Protein AF-A0A518E0U9-F1 (afdb_monomer)

Structure (mmCIF, N/CA/C/O backbone):
data_AF-A0A518E0U9-F1
#
_entry.id   AF-A0A518E0U9-F1
#
loop_
_atom_site.group_PDB
_atom_site.id
_atom_site.type_symbol
_atom_site.label_atom_id
_atom_site.label_alt_id
_atom_site.label_comp_id
_atom_site.label_asym_id
_atom_site.label_entity_id
_atom_site.label_seq_id
_atom_site.pdbx_PDB_ins_code
_atom_site.Cartn_x
_atom_site.Cartn_y
_atom_site.Cartn_z
_atom_site.occupancy
_atom_site.B_iso_or_equiv
_atom_site.auth_seq_id
_atom_site.auth_comp_id
_atom_site.auth_asym_id
_atom_site.auth_atom_id
_atom_site.pdbx_PDB_model_num
ATOM 1 N N . MET A 1 1 ? -20.247 -9.245 -3.278 1.00 44.53 1 MET A N 1
ATOM 2 C CA . MET A 1 1 ? -19.418 -9.642 -2.112 1.00 44.53 1 MET A CA 1
ATOM 3 C C . MET A 1 1 ? -18.615 -8.470 -1.534 1.00 44.53 1 MET A C 1
ATOM 5 O O . MET A 1 1 ? -18.404 -8.460 -0.333 1.00 44.53 1 MET A O 1
ATOM 9 N N . SER A 1 2 ? -18.229 -7.461 -2.331 1.00 44.91 2 SER A N 1
ATOM 10 C CA . SER A 1 2 ? -17.587 -6.222 -1.849 1.00 44.91 2 SER A CA 1
ATOM 11 C C . SER A 1 2 ? -18.528 -5.262 -1.097 1.00 44.91 2 SER A C 1
ATOM 13 O O . SER A 1 2 ? -18.085 -4.629 -0.148 1.00 44.91 2 SER A O 1
ATOM 15 N N . GLU A 1 3 ? -19.820 -5.196 -1.448 1.00 48.06 3 GLU A N 1
ATOM 16 C CA . GLU A 1 3 ? -20.795 -4.324 -0.755 1.00 48.06 3 GLU A CA 1
ATOM 17 C C . GLU A 1 3 ? -21.021 -4.725 0.711 1.00 48.06 3 GLU A C 1
ATOM 19 O O . GLU A 1 3 ? -21.027 -3.872 1.591 1.00 48.06 3 GLU A O 1
ATOM 24 N N . ASN A 1 4 ? -21.102 -6.027 1.008 1.00 39.62 4 ASN A N 1
ATOM 25 C CA . ASN A 1 4 ? -21.305 -6.506 2.382 1.00 39.62 4 ASN A CA 1
ATOM 26 C C . ASN A 1 4 ? -20.100 -6.208 3.297 1.00 39.62 4 ASN A C 1
ATOM 28 O O . ASN A 1 4 ? -20.275 -6.014 4.496 1.00 39.62 4 ASN A O 1
ATOM 32 N N . LEU A 1 5 ? -18.886 -6.142 2.738 1.00 42.47 5 LEU A N 1
ATOM 33 C CA . LEU A 1 5 ? -17.675 -5.759 3.475 1.00 42.47 5 LEU A CA 1
ATOM 34 C C . LEU A 1 5 ? -17.611 -4.246 3.730 1.00 42.47 5 LEU A C 1
ATOM 36 O O . LEU A 1 5 ? -17.164 -3.835 4.797 1.00 42.47 5 LEU A O 1
ATOM 40 N N . GLN A 1 6 ? -18.104 -3.423 2.800 1.00 46.31 6 GLN A N 1
ATOM 41 C CA . GLN A 1 6 ? -18.213 -1.973 2.999 1.00 46.31 6 GLN A CA 1
ATOM 42 C C . GLN A 1 6 ? -19.256 -1.606 4.057 1.00 46.31 6 GLN A C 1
ATOM 44 O O . GLN A 1 6 ? -18.977 -0.759 4.899 1.00 46.31 6 GLN A O 1
ATOM 49 N N . ILE A 1 7 ? -20.405 -2.291 4.081 1.00 48.53 7 ILE A N 1
ATOM 50 C CA . ILE A 1 7 ? -21.414 -2.108 5.137 1.00 48.53 7 ILE A CA 1
ATOM 51 C C . ILE A 1 7 ? -20.829 -2.486 6.506 1.00 48.53 7 ILE A C 1
ATOM 53 O O . ILE A 1 7 ? -21.071 -1.792 7.490 1.00 48.53 7 ILE A O 1
ATOM 57 N N . ALA A 1 8 ? -20.010 -3.540 6.580 1.00 42.97 8 ALA A N 1
ATOM 58 C CA . ALA A 1 8 ? -19.351 -3.928 7.824 1.00 42.97 8 ALA A CA 1
ATOM 59 C C . ALA A 1 8 ? -18.292 -2.906 8.284 1.00 42.97 8 ALA A C 1
ATOM 61 O O . ALA A 1 8 ? -18.231 -2.601 9.471 1.00 42.97 8 ALA A O 1
ATOM 62 N N . LEU A 1 9 ? -17.491 -2.344 7.371 1.00 45.22 9 LEU A N 1
ATOM 63 C CA . LEU A 1 9 ? -16.451 -1.358 7.701 1.00 45.22 9 LEU A CA 1
ATOM 64 C C . LEU A 1 9 ? -17.033 0.003 8.110 1.00 45.22 9 LEU A C 1
ATOM 66 O O . LEU A 1 9 ? -16.640 0.530 9.150 1.00 45.22 9 LEU A O 1
ATOM 70 N N . GLU A 1 10 ? -18.026 0.523 7.379 1.00 51.50 10 GLU A N 1
ATOM 71 C CA . GLU A 1 10 ? -18.755 1.738 7.789 1.00 51.50 10 GLU A CA 1
ATOM 72 C C . GLU A 1 10 ? -19.507 1.511 9.100 1.00 51.50 10 GLU A C 1
ATOM 74 O O . GLU A 1 10 ? -19.617 2.420 9.923 1.00 51.50 10 GLU A O 1
ATOM 79 N N . SER A 1 11 ? -19.960 0.275 9.345 1.00 47.94 11 SER A N 1
ATOM 80 C CA . SER A 1 11 ? -20.583 -0.066 10.615 1.00 47.94 11 SER A CA 1
ATOM 81 C C . SER A 1 11 ? -19.595 -0.063 11.788 1.00 47.94 11 SER A C 1
ATOM 83 O O . SER A 1 11 ? -19.993 0.194 12.917 1.00 47.94 11 SER A O 1
ATOM 85 N N . VAL A 1 12 ? -18.316 -0.358 11.570 1.00 49.12 12 VAL A N 1
ATOM 86 C CA . VAL A 1 12 ? -17.326 -0.389 12.658 1.00 49.12 12 VAL A CA 1
ATOM 87 C C . VAL A 1 12 ? -16.869 1.023 13.037 1.00 49.12 12 VAL A C 1
ATOM 89 O O . VAL A 1 12 ? -16.649 1.285 14.220 1.00 49.12 12 VAL A O 1
ATOM 92 N N . GLU A 1 13 ? -16.809 1.959 12.085 1.00 54.03 13 GLU A N 1
ATOM 93 C CA . GLU A 1 13 ? -16.417 3.351 12.358 1.00 54.03 13 GLU A CA 1
ATOM 94 C C . GLU A 1 13 ? -17.383 4.090 13.293 1.00 54.03 13 GLU A C 1
ATOM 96 O O . GLU A 1 13 ? -16.914 4.860 14.128 1.00 54.03 13 GLU A O 1
ATOM 101 N N . TRP A 1 14 ? -18.702 3.847 13.231 1.00 68.62 14 TRP A N 1
ATOM 102 C CA . TRP A 1 14 ? -19.657 4.468 14.170 1.00 68.62 14 TRP A CA 1
ATOM 103 C C . TRP A 1 14 ? -19.716 3.755 15.525 1.00 68.62 14 TRP A C 1
ATOM 105 O O . TRP A 1 14 ? -20.021 4.381 16.544 1.00 68.62 14 TRP A O 1
ATOM 115 N N . ILE A 1 15 ? -19.380 2.463 15.559 1.00 66.62 15 ILE A N 1
ATOM 116 C CA . ILE A 1 15 ? -19.357 1.676 16.794 1.00 66.62 15 ILE A CA 1
ATOM 117 C C . ILE A 1 15 ? -18.281 2.200 17.747 1.00 66.62 15 ILE A C 1
ATOM 119 O O . ILE A 1 15 ? -18.517 2.212 18.947 1.00 66.62 15 ILE A O 1
ATOM 123 N N . VAL A 1 16 ? -17.136 2.685 17.258 1.00 66.25 16 VAL A N 1
ATOM 124 C CA . VAL A 1 16 ? -16.043 3.187 18.115 1.00 66.25 16 VAL A CA 1
ATOM 125 C C . VAL A 1 16 ? -16.404 4.457 18.907 1.00 66.25 16 VAL A C 1
ATOM 127 O O . VAL A 1 16 ? -16.249 4.436 20.129 1.00 66.25 16 VAL A O 1
ATOM 130 N N . PRO A 1 17 ? -16.890 5.561 18.304 1.00 75.81 17 PRO A N 1
ATOM 131 C CA . PRO A 1 17 ? -17.304 6.739 19.057 1.00 75.81 17 PRO A CA 1
ATOM 132 C C . PRO A 1 17 ? -18.531 6.448 19.920 1.00 75.81 17 PRO A C 1
ATOM 134 O O . PRO A 1 17 ? -18.604 6.957 21.034 1.00 75.81 17 PRO A O 1
ATOM 137 N N . LEU A 1 1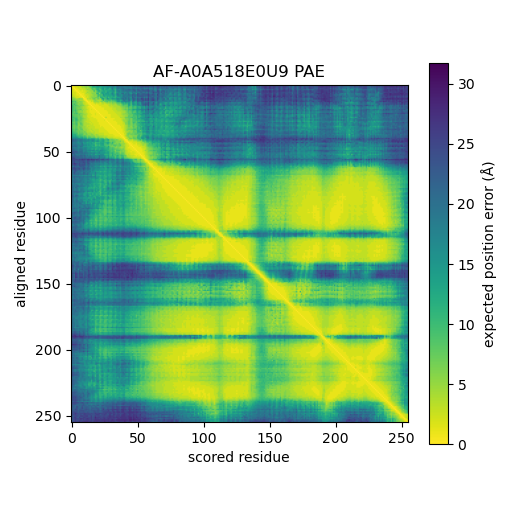8 ? -19.450 5.586 19.471 1.00 73.00 18 LEU A N 1
ATOM 138 C CA . LEU A 1 18 ? -20.560 5.119 20.301 1.00 73.00 18 LEU A CA 1
ATOM 139 C C . LEU A 1 18 ? -20.057 4.328 21.516 1.00 73.00 18 LEU A C 1
ATOM 141 O O . LEU A 1 18 ? -20.548 4.514 22.625 1.00 73.00 18 LEU A O 1
ATOM 145 N N . TRP A 1 19 ? -19.059 3.468 21.324 1.00 79.31 19 TRP A N 1
ATOM 146 C CA . TRP A 1 19 ? -18.445 2.670 22.377 1.00 79.31 19 TRP A CA 1
ATOM 147 C C . TRP A 1 19 ? -17.685 3.550 23.370 1.00 79.31 19 TRP A C 1
ATOM 149 O O . TRP A 1 19 ? -17.885 3.410 24.575 1.00 79.31 19 TRP A O 1
ATOM 159 N N . LEU A 1 20 ? -16.894 4.516 22.891 1.00 78.56 20 LEU A N 1
ATOM 160 C CA . LEU A 1 20 ? -16.227 5.506 23.740 1.00 78.56 20 LEU A CA 1
ATOM 161 C C . LEU A 1 20 ? -17.236 6.380 24.488 1.00 78.56 20 LEU A C 1
ATOM 163 O O . LEU A 1 20 ? -17.074 6.596 25.686 1.00 78.56 20 LEU A O 1
ATOM 167 N N . ALA A 1 21 ? -18.297 6.842 23.824 1.00 82.12 21 ALA A N 1
ATOM 168 C CA . ALA A 1 21 ? -19.367 7.609 24.455 1.00 82.12 21 ALA A CA 1
ATOM 169 C C . ALA A 1 21 ? -20.117 6.776 25.504 1.00 82.12 21 ALA A C 1
ATOM 171 O O . ALA A 1 21 ? -20.441 7.287 26.573 1.00 82.12 21 ALA A O 1
ATOM 172 N N . SER A 1 22 ? -20.337 5.487 25.240 1.00 69.50 22 SER A N 1
ATOM 173 C CA . SER A 1 22 ? -20.943 4.543 26.180 1.00 69.50 22 SER A CA 1
ATOM 174 C C . SER A 1 22 ? -20.039 4.289 27.390 1.00 69.50 22 SER A C 1
ATOM 176 O O . SER A 1 22 ? -20.496 4.398 28.525 1.00 69.50 22 SER A O 1
ATOM 178 N N . MET A 1 23 ? -18.741 4.051 27.180 1.00 79.00 23 MET A N 1
ATOM 179 C CA . MET A 1 23 ? -17.742 3.891 28.245 1.00 79.00 23 MET A CA 1
ATOM 180 C C . MET A 1 23 ? -17.602 5.156 29.094 1.00 79.00 23 MET A C 1
ATOM 182 O O . MET A 1 23 ? -17.607 5.080 30.322 1.00 79.00 23 MET A O 1
ATOM 186 N N . LEU A 1 24 ? -17.537 6.329 28.461 1.00 85.62 24 LEU A N 1
ATOM 187 C CA . LEU A 1 24 ? -17.502 7.617 29.153 1.00 85.62 24 LEU A CA 1
ATOM 188 C C . LEU A 1 24 ? -18.812 7.892 29.893 1.00 85.62 24 LEU A C 1
ATOM 190 O O . LEU A 1 24 ? -18.774 8.373 31.021 1.00 85.62 24 LEU A O 1
ATOM 194 N N . GLY A 1 25 ? -19.958 7.554 29.301 1.00 86.88 25 GLY A N 1
ATOM 195 C CA . GLY A 1 25 ? -21.276 7.687 29.915 1.00 86.88 25 GLY A CA 1
ATOM 196 C C . GLY A 1 25 ? -21.428 6.797 31.145 1.00 86.88 25 GLY A C 1
ATOM 197 O O . GLY A 1 25 ? -21.795 7.283 32.213 1.00 86.88 25 GLY A O 1
ATOM 198 N N . LEU A 1 26 ? -21.066 5.517 31.039 1.00 77.88 26 LEU A N 1
ATOM 199 C CA . LEU A 1 26 ? -21.051 4.568 32.154 1.00 77.88 26 LEU A CA 1
ATOM 200 C C . LEU A 1 26 ? -20.042 4.977 33.230 1.00 77.88 26 LEU A C 1
ATOM 202 O O . LEU A 1 26 ? -20.373 4.944 34.415 1.00 77.88 26 LEU A O 1
ATOM 206 N N . GLY A 1 27 ? -18.844 5.419 32.844 1.00 81.81 27 GLY A N 1
ATOM 207 C CA . GLY A 1 27 ? -17.828 5.941 33.760 1.00 81.81 27 GLY A CA 1
ATOM 208 C C . GLY A 1 27 ? -18.304 7.192 34.501 1.00 81.81 27 GLY A C 1
ATOM 209 O O . GLY A 1 27 ? -18.230 7.274 35.725 1.00 81.81 27 GLY A O 1
ATOM 210 N N . ALA A 1 28 ? -18.885 8.155 33.789 1.00 87.69 28 ALA A N 1
ATOM 211 C CA . ALA A 1 28 ? -19.433 9.367 34.385 1.00 87.69 28 ALA A CA 1
ATOM 212 C C . ALA A 1 28 ? -20.626 9.055 35.297 1.00 87.69 28 ALA A C 1
ATOM 214 O O . ALA A 1 28 ? -20.705 9.588 36.405 1.00 87.69 28 ALA A O 1
ATOM 215 N N . MET A 1 29 ? -21.526 8.167 34.872 1.00 82.12 29 MET A N 1
ATOM 216 C CA . MET A 1 29 ? -22.696 7.759 35.644 1.00 82.12 29 MET A CA 1
ATOM 217 C C . MET A 1 29 ? -22.290 7.005 36.911 1.00 82.12 29 MET A C 1
ATOM 219 O O . MET A 1 29 ? -22.801 7.319 37.986 1.00 82.12 29 MET A O 1
ATOM 223 N N . THR A 1 30 ? -21.330 6.079 36.824 1.00 77.81 30 THR A N 1
ATOM 224 C CA . THR A 1 30 ? -20.785 5.374 37.993 1.00 77.81 30 THR A CA 1
ATOM 225 C C . THR A 1 30 ? -20.097 6.343 38.947 1.00 77.81 30 THR A C 1
ATOM 227 O O . THR A 1 30 ? -20.436 6.333 40.128 1.00 77.81 30 THR A O 1
ATOM 230 N N . ILE A 1 31 ? -19.248 7.258 38.462 1.00 82.62 31 ILE A N 1
ATOM 231 C CA . ILE A 1 31 ? -18.611 8.305 39.283 1.00 82.62 31 ILE A CA 1
ATOM 232 C C . ILE A 1 31 ? -19.659 9.218 39.941 1.00 82.62 31 ILE A C 1
ATOM 234 O O . ILE A 1 31 ? -19.535 9.553 41.122 1.00 82.62 31 ILE A O 1
ATOM 238 N N . GLN A 1 32 ? -20.707 9.626 39.220 1.00 84.88 32 GLN A N 1
ATOM 239 C CA . GLN A 1 32 ? -21.767 10.482 39.761 1.00 84.88 32 GLN A CA 1
ATOM 240 C C . GLN A 1 32 ? -22.621 9.766 40.812 1.00 84.88 32 GLN A C 1
ATOM 242 O O . GLN A 1 32 ? -22.903 10.352 41.861 1.00 84.88 32 GLN A O 1
ATOM 247 N N . LEU A 1 33 ? -23.003 8.509 40.573 1.00 77.31 33 LEU A N 1
ATOM 248 C CA . LEU A 1 33 ? -23.692 7.671 41.558 1.00 77.31 33 LEU A CA 1
ATOM 249 C C . LEU A 1 33 ? -22.832 7.487 42.804 1.00 77.31 33 LEU A C 1
ATOM 251 O O . LEU A 1 33 ? -23.331 7.656 43.916 1.00 77.31 33 LEU A O 1
ATOM 255 N N . TRP A 1 34 ? -21.534 7.242 42.622 1.00 70.94 34 TRP A N 1
ATOM 256 C CA . TRP A 1 34 ? -20.583 7.113 43.720 1.00 70.94 34 TRP A CA 1
ATOM 257 C C . TRP A 1 34 ? -20.486 8.398 44.537 1.00 70.94 34 TRP A C 1
ATOM 259 O O . TRP A 1 34 ? -20.624 8.367 45.756 1.00 70.94 34 TRP A O 1
ATOM 269 N N . ARG A 1 35 ? -20.347 9.553 43.877 1.00 82.75 35 ARG A N 1
ATOM 270 C CA . ARG A 1 35 ? -20.318 10.865 44.542 1.00 82.75 35 ARG A CA 1
ATOM 271 C C . ARG A 1 35 ? -21.624 11.160 45.284 1.00 82.75 35 ARG A C 1
ATOM 273 O O . ARG A 1 35 ? -21.579 11.687 46.394 1.00 82.75 35 ARG A O 1
ATOM 280 N N . ARG A 1 36 ? -22.788 10.815 44.719 1.00 81.00 36 ARG A N 1
ATOM 281 C CA . ARG A 1 36 ? -24.098 11.008 45.374 1.00 81.00 36 ARG A CA 1
ATOM 282 C C . ARG A 1 36 ? -24.282 10.091 46.582 1.00 81.00 36 ARG A C 1
ATOM 284 O O . ARG A 1 36 ? -24.768 10.542 47.617 1.00 81.00 36 ARG A O 1
ATOM 291 N N . LEU A 1 37 ? -23.875 8.829 46.472 1.00 70.94 37 LEU A N 1
ATOM 292 C CA . LEU A 1 37 ? -23.952 7.858 47.563 1.00 70.94 37 LEU A CA 1
ATOM 293 C C . LEU A 1 37 ? -22.956 8.185 48.680 1.00 70.94 37 LEU A C 1
ATOM 295 O O . LEU A 1 37 ? -23.338 8.148 49.849 1.00 70.94 37 LEU A O 1
ATOM 299 N N . ALA A 1 38 ? -21.725 8.572 48.336 1.00 75.44 38 ALA A N 1
ATOM 300 C CA . ALA A 1 38 ? -20.694 8.955 49.300 1.00 75.44 38 ALA A CA 1
ATOM 301 C C . ALA A 1 38 ? -21.123 10.168 50.135 1.00 75.44 38 ALA A C 1
ATOM 303 O O . ALA A 1 38 ? -20.927 10.169 51.349 1.00 75.44 38 ALA A O 1
ATOM 304 N N . ARG A 1 39 ? -21.796 11.149 49.514 1.00 81.56 39 ARG A N 1
ATOM 305 C CA . ARG A 1 39 ? -22.371 12.304 50.225 1.00 81.56 39 ARG A CA 1
ATOM 306 C C . ARG A 1 39 ? -23.546 11.938 51.137 1.00 81.56 39 ARG A C 1
ATOM 308 O O . ARG A 1 39 ? -23.719 12.582 52.160 1.00 81.56 39 ARG A O 1
ATOM 315 N N . ARG A 1 40 ? -24.366 10.939 50.781 1.00 73.44 40 ARG A N 1
ATOM 316 C CA . ARG A 1 40 ? -25.598 10.601 51.528 1.00 73.44 40 ARG A CA 1
ATOM 317 C C . ARG A 1 40 ? -25.427 9.539 52.614 1.00 73.44 40 ARG A C 1
ATOM 319 O O . ARG A 1 40 ? -26.224 9.518 53.543 1.00 73.44 40 ARG A O 1
ATOM 326 N N . ARG A 1 41 ? -24.469 8.616 52.486 1.00 60.88 41 ARG A N 1
ATOM 327 C CA . ARG A 1 41 ? -24.371 7.429 53.365 1.00 60.88 41 ARG A CA 1
ATOM 328 C C . ARG A 1 41 ? -23.058 7.313 54.148 1.00 60.88 41 ARG A C 1
ATOM 330 O O . ARG A 1 41 ? -22.935 6.387 54.947 1.00 60.88 41 ARG A O 1
ATOM 337 N N . GLY A 1 42 ? -22.121 8.244 53.950 1.00 67.88 42 GLY A N 1
ATOM 338 C CA . GLY A 1 42 ? -20.770 8.187 54.509 1.00 67.88 42 GLY A CA 1
ATOM 339 C C . GLY A 1 42 ? -19.910 7.142 53.788 1.00 67.88 42 GLY A C 1
ATOM 340 O O . GLY A 1 42 ? -20.339 6.006 53.575 1.00 67.88 42 GLY A O 1
ATOM 341 N N . ALA A 1 43 ? -18.683 7.512 53.406 1.00 67.44 43 ALA A N 1
ATOM 342 C CA . ALA A 1 43 ? -17.765 6.664 52.629 1.00 67.44 43 ALA A CA 1
ATOM 343 C C . ALA A 1 43 ? -17.541 5.263 53.246 1.00 67.44 43 ALA A C 1
ATOM 345 O O . ALA A 1 43 ? -17.325 4.285 52.532 1.00 67.44 43 ALA A O 1
ATOM 346 N N . PHE A 1 44 ? -17.688 5.151 54.568 1.00 68.31 44 PHE A N 1
ATOM 347 C CA . PHE A 1 44 ? -17.472 3.924 55.329 1.00 68.31 44 PHE A CA 1
ATOM 348 C C . PHE A 1 44 ? -18.482 2.803 55.013 1.00 68.31 44 PHE A C 1
ATOM 350 O O . PHE A 1 44 ? -18.098 1.641 54.888 1.00 68.31 44 PHE A O 1
ATOM 357 N N . ARG A 1 45 ? -19.771 3.121 54.804 1.00 68.56 45 ARG A N 1
ATOM 358 C CA . ARG A 1 45 ? -20.797 2.093 54.512 1.00 68.56 45 ARG A CA 1
ATOM 359 C C . ARG A 1 45 ? -20.702 1.560 53.081 1.00 68.56 45 ARG A C 1
ATOM 361 O O . ARG A 1 45 ? -21.083 0.422 52.824 1.00 68.56 45 ARG A O 1
ATOM 368 N N . ILE A 1 46 ? -20.160 2.355 52.157 1.00 67.19 46 ILE A N 1
ATOM 369 C CA . ILE A 1 46 ? -19.934 1.944 50.762 1.00 67.19 46 ILE A CA 1
ATOM 370 C C . ILE A 1 46 ? -18.792 0.931 50.685 1.00 67.19 46 ILE A C 1
ATOM 372 O O . ILE A 1 46 ? -18.929 -0.073 49.991 1.00 67.19 46 ILE A O 1
ATOM 376 N N . ALA A 1 47 ? -17.718 1.132 51.454 1.00 75.62 47 ALA A N 1
ATOM 377 C CA . ALA A 1 47 ? -16.632 0.159 51.559 1.00 75.62 47 ALA A CA 1
ATOM 378 C C . ALA A 1 47 ? -17.127 -1.202 52.091 1.00 75.62 47 ALA A C 1
ATOM 380 O O . ALA A 1 47 ? -16.706 -2.260 51.620 1.00 75.62 47 ALA A O 1
ATOM 381 N N . GLN A 1 48 ? -18.080 -1.189 53.029 1.00 79.88 48 GLN A N 1
ATOM 382 C CA . GLN A 1 48 ? -18.683 -2.410 53.566 1.00 79.88 48 GLN A CA 1
ATOM 383 C C . GLN A 1 48 ? -19.632 -3.086 52.559 1.00 79.88 48 GLN A C 1
ATOM 385 O O . GLN A 1 48 ? -19.591 -4.306 52.399 1.00 79.88 48 GLN A O 1
ATOM 390 N N . ALA A 1 49 ? -20.421 -2.308 51.810 1.00 71.75 49 ALA A N 1
ATOM 391 C CA . ALA A 1 49 ? -21.251 -2.822 50.719 1.00 71.75 49 ALA A CA 1
ATOM 392 C C . ALA A 1 49 ? -20.406 -3.447 49.596 1.00 71.75 49 ALA A C 1
ATOM 394 O O . ALA A 1 49 ? -20.761 -4.509 49.098 1.00 71.75 49 ALA A O 1
ATOM 395 N N . TRP A 1 50 ? -19.249 -2.860 49.269 1.00 72.44 50 TRP A N 1
ATOM 396 C CA . TRP A 1 50 ? -18.279 -3.438 48.333 1.00 72.44 50 TRP A CA 1
ATOM 397 C C . TRP A 1 50 ? -17.751 -4.789 48.808 1.00 72.44 50 TRP A C 1
ATOM 399 O O . TRP A 1 50 ? -17.782 -5.748 48.047 1.00 72.44 50 TRP A O 1
ATOM 409 N N . ARG A 1 51 ? -17.372 -4.914 50.087 1.00 78.06 51 ARG A N 1
ATOM 410 C CA . ARG A 1 51 ? -16.998 -6.214 50.677 1.00 78.06 51 ARG A CA 1
ATOM 411 C C . ARG A 1 51 ? -18.108 -7.262 50.590 1.00 78.06 51 ARG A C 1
ATOM 413 O O . ARG A 1 51 ? -17.814 -8.451 50.534 1.00 78.06 51 ARG A O 1
ATOM 420 N N . THR A 1 52 ? -19.366 -6.829 50.604 1.00 77.50 52 THR A N 1
ATOM 421 C CA . THR A 1 52 ? -20.521 -7.732 50.542 1.00 77.50 52 THR A CA 1
ATOM 422 C C . THR A 1 52 ? -20.827 -8.130 49.098 1.00 77.50 52 THR A C 1
ATOM 424 O O . THR A 1 52 ? -21.047 -9.306 48.825 1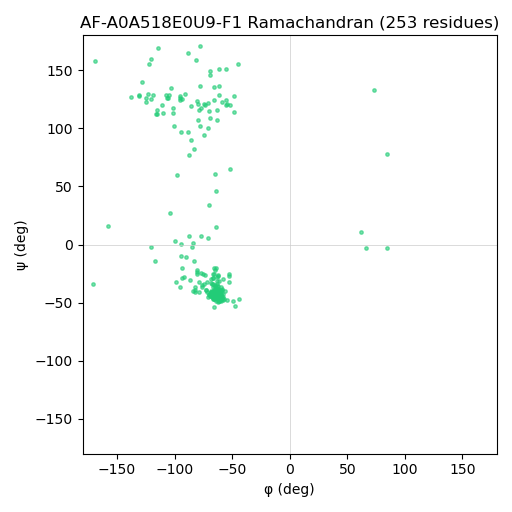.00 77.50 52 THR A O 1
ATOM 427 N N . LEU A 1 53 ? -20.747 -7.187 48.154 1.00 72.25 53 LEU A N 1
ATOM 428 C CA . LEU A 1 53 ? -20.918 -7.447 46.724 1.00 72.25 53 LEU A CA 1
ATOM 429 C C . LEU A 1 53 ? -19.832 -8.394 46.198 1.00 72.25 53 LEU A C 1
ATOM 431 O O . LEU A 1 53 ? -20.155 -9.354 45.513 1.00 72.25 53 LEU A O 1
ATOM 435 N N . HIS A 1 54 ? -18.585 -8.201 46.639 1.00 71.56 54 HIS A N 1
ATOM 436 C CA . HIS A 1 54 ? -17.453 -9.078 46.320 1.00 71.56 54 HIS A CA 1
ATOM 437 C C . HIS A 1 54 ? -17.617 -10.502 46.885 1.00 71.56 54 HIS A C 1
ATOM 439 O O . HIS A 1 54 ? -16.978 -11.438 46.415 1.00 71.56 54 HIS A O 1
ATOM 445 N N . ARG A 1 55 ? -18.475 -10.674 47.902 1.00 75.50 55 ARG A N 1
ATOM 446 C CA . ARG A 1 55 ? -18.865 -11.981 48.457 1.00 75.50 55 ARG A CA 1
ATOM 447 C C . ARG A 1 55 ? -20.097 -12.590 47.774 1.00 75.50 55 ARG A C 1
ATOM 449 O O . ARG A 1 55 ? -20.387 -13.752 48.021 1.00 75.50 55 ARG A O 1
ATOM 456 N N . SER A 1 56 ? -20.810 -11.837 46.933 1.00 65.50 56 SER A N 1
ATOM 457 C CA . SER A 1 56 ? -22.095 -12.228 46.323 1.00 65.50 56 SER A CA 1
ATOM 458 C C . SER A 1 56 ? -21.955 -12.630 44.841 1.00 65.50 56 SER A C 1
ATOM 460 O O . SER A 1 56 ? -22.882 -12.449 44.052 1.00 65.50 56 SER A O 1
ATOM 462 N N . GLU A 1 57 ? -20.786 -13.124 44.424 1.00 58.81 57 GLU A N 1
ATOM 463 C CA . GLU A 1 57 ? -20.380 -13.231 43.014 1.00 58.81 57 GLU A CA 1
ATOM 464 C C . GLU A 1 57 ? -20.594 -14.620 42.383 1.00 58.81 57 GLU A C 1
ATOM 466 O O . GLU A 1 57 ? -19.656 -15.225 41.876 1.00 58.81 57 GLU A O 1
ATOM 471 N N . SER A 1 58 ? -21.825 -15.140 42.334 1.00 62.09 58 SER A N 1
ATOM 472 C CA . SER A 1 58 ? -22.062 -16.427 41.643 1.00 62.09 58 SER A CA 1
ATOM 473 C C . SER A 1 58 ? -22.357 -16.311 40.131 1.00 62.09 58 SER A C 1
ATOM 475 O O . SER A 1 58 ? -22.678 -17.316 39.507 1.00 62.09 58 SER A O 1
ATOM 477 N N . GLY A 1 59 ? -22.241 -15.131 39.498 1.00 62.09 59 GLY A N 1
ATOM 478 C CA . GLY A 1 59 ? -22.471 -15.020 38.042 1.00 62.09 59 GLY A CA 1
ATOM 479 C C . GLY A 1 59 ? -22.107 -13.691 37.369 1.00 62.09 59 GLY A C 1
ATOM 480 O O . GLY A 1 59 ? -21.612 -13.695 36.246 1.00 62.09 59 GLY A O 1
ATOM 481 N N . ALA A 1 60 ? -22.268 -12.549 38.049 1.00 63.25 60 ALA A N 1
ATOM 482 C CA . ALA A 1 60 ? -22.006 -11.230 37.449 1.00 63.25 60 ALA A CA 1
ATOM 483 C C . ALA A 1 60 ? -20.506 -10.905 37.266 1.00 63.25 60 ALA A C 1
ATOM 485 O O . ALA A 1 60 ? -20.140 -10.141 36.368 1.00 63.25 60 ALA A O 1
ATOM 486 N N . ALA A 1 61 ? -19.634 -11.507 38.081 1.00 69.06 61 ALA A N 1
ATOM 487 C CA . ALA A 1 61 ? -18.189 -11.275 38.032 1.00 69.06 61 ALA A CA 1
ATOM 488 C C . ALA A 1 61 ? -17.551 -11.758 36.718 1.00 69.06 61 ALA A C 1
ATOM 490 O O . ALA A 1 61 ? -16.693 -11.074 36.160 1.00 69.06 61 ALA A O 1
ATOM 491 N N . TYR A 1 62 ? -18.029 -12.879 36.162 1.00 74.56 62 TYR A N 1
ATOM 492 C CA . TYR A 1 62 ? -17.505 -13.433 34.908 1.00 74.56 62 TYR A CA 1
ATOM 493 C C . TYR A 1 62 ? -17.830 -12.553 33.694 1.00 74.56 62 TYR A C 1
ATOM 495 O O . TYR A 1 62 ? -16.956 -12.291 32.867 1.00 74.56 62 TYR A O 1
ATOM 503 N N . SER A 1 63 ? -19.057 -12.031 33.603 1.00 79.38 63 SER A N 1
ATOM 504 C CA . SER A 1 63 ? -19.439 -11.138 32.502 1.00 79.38 63 SER A CA 1
ATOM 505 C C . SER A 1 63 ? -18.715 -9.792 32.556 1.00 79.38 63 SER A C 1
ATOM 507 O O . SER A 1 63 ? -18.378 -9.241 31.511 1.00 79.38 63 SER A O 1
ATOM 509 N N . LEU A 1 64 ? -18.438 -9.267 33.757 1.00 79.69 64 LEU A N 1
ATOM 510 C CA . LEU A 1 64 ? -17.782 -7.967 33.911 1.00 79.69 64 LEU A CA 1
ATOM 511 C C . LEU A 1 64 ? -16.319 -8.013 33.452 1.00 79.69 64 LEU A C 1
ATOM 513 O O . LEU A 1 64 ? -15.881 -7.129 32.716 1.00 79.69 64 LEU A O 1
ATOM 517 N N . GLY A 1 65 ? -15.585 -9.065 33.832 1.00 83.12 65 GLY A N 1
ATOM 518 C CA . GLY A 1 65 ? -14.215 -9.275 33.361 1.00 83.12 65 GLY A CA 1
ATOM 519 C C . GLY A 1 65 ? -14.144 -9.400 31.838 1.00 83.12 65 GLY A C 1
ATOM 520 O O . GLY A 1 65 ? -13.271 -8.805 31.204 1.00 83.12 65 GLY A O 1
ATOM 521 N N . TRP A 1 66 ? -15.107 -10.097 31.229 1.00 85.44 66 TRP A N 1
ATOM 522 C CA . TRP A 1 66 ? -15.170 -10.239 29.774 1.00 85.44 66 TRP A CA 1
ATOM 523 C C . TRP A 1 66 ? -15.440 -8.911 29.059 1.00 85.44 66 TRP A C 1
ATOM 525 O O . TRP A 1 66 ? -14.723 -8.550 28.129 1.00 85.44 66 TRP A O 1
ATOM 535 N N . VAL A 1 67 ? -16.419 -8.131 29.528 1.00 86.19 67 VAL A N 1
ATOM 536 C CA . VAL A 1 67 ? -16.754 -6.823 28.934 1.00 86.19 67 VAL A CA 1
ATOM 537 C C . VAL A 1 67 ? -15.585 -5.840 29.037 1.00 86.19 67 VAL A C 1
ATOM 539 O O . VAL A 1 67 ? -15.364 -5.056 28.114 1.00 86.19 67 VAL A O 1
ATOM 542 N N . LEU A 1 68 ? -14.816 -5.894 30.128 1.00 84.50 68 LEU A N 1
ATOM 543 C CA . LEU A 1 68 ? -13.646 -5.037 30.315 1.00 84.50 68 LEU A CA 1
ATOM 544 C C . LEU A 1 68 ? -12.447 -5.461 29.460 1.00 84.50 68 LEU A C 1
ATOM 546 O O . LEU A 1 68 ? -11.700 -4.595 29.018 1.00 84.50 68 LEU A O 1
ATOM 550 N N . THR A 1 69 ? -12.255 -6.758 29.210 1.00 88.06 69 THR A N 1
ATOM 551 C CA . THR A 1 69 ? -11.092 -7.277 28.461 1.00 88.06 69 THR A CA 1
ATOM 552 C C . THR A 1 69 ? -11.300 -7.299 26.947 1.00 88.06 69 THR A C 1
ATOM 554 O O . THR A 1 69 ? -10.347 -7.073 26.199 1.00 88.06 69 THR A O 1
ATOM 557 N N . LEU A 1 70 ? -12.538 -7.485 26.479 1.00 86.62 70 LEU A N 1
ATOM 558 C CA . LEU A 1 70 ? -12.902 -7.491 25.059 1.00 86.62 70 LEU A CA 1
ATOM 559 C C . LEU A 1 70 ? -12.360 -6.291 24.253 1.00 86.62 70 LEU A C 1
ATOM 561 O O . LEU A 1 70 ? -11.767 -6.527 23.201 1.00 86.62 70 LEU A O 1
ATOM 565 N N . PRO A 1 71 ? -12.490 -5.020 24.683 1.00 80.62 71 PRO A N 1
ATOM 566 C CA . PRO A 1 71 ? -11.985 -3.887 23.900 1.00 80.62 71 PRO A CA 1
ATOM 567 C C . PRO A 1 71 ? -10.460 -3.881 23.755 1.00 80.62 71 PRO A C 1
ATOM 569 O O . PRO A 1 71 ? -9.945 -3.535 22.688 1.00 80.62 71 PRO A O 1
ATOM 572 N N . PHE A 1 72 ? -9.726 -4.307 24.788 1.00 83.50 72 PHE A N 1
ATOM 573 C CA . PHE A 1 72 ? -8.273 -4.461 24.704 1.00 83.50 72 PHE A CA 1
ATOM 574 C C . PHE A 1 72 ? -7.905 -5.571 23.724 1.00 83.50 72 PHE A C 1
ATOM 576 O O . PHE A 1 72 ? -7.013 -5.384 22.898 1.00 83.50 72 PHE A O 1
ATOM 583 N N . TYR A 1 73 ? -8.636 -6.688 23.758 1.00 88.12 73 TYR A N 1
ATOM 584 C CA . TYR A 1 73 ? -8.438 -7.790 22.823 1.00 88.12 73 TYR A CA 1
ATOM 585 C C . TYR A 1 73 ? -8.700 -7.368 21.370 1.00 88.12 73 TYR A C 1
ATOM 587 O O . TYR A 1 73 ? -7.872 -7.622 20.499 1.00 88.12 73 TYR A O 1
ATOM 595 N N . VAL A 1 74 ? -9.803 -6.661 21.102 1.00 87.81 74 VAL A N 1
ATOM 596 C CA . VAL A 1 74 ? -10.130 -6.155 19.757 1.00 87.81 74 VAL A CA 1
ATOM 597 C C . VAL A 1 74 ? -9.089 -5.145 19.275 1.00 87.81 74 VAL A C 1
ATOM 599 O O . VAL A 1 74 ? -8.665 -5.212 18.124 1.00 87.81 74 VAL A O 1
ATOM 602 N N . THR A 1 75 ? -8.625 -4.247 20.148 1.00 84.31 75 THR A N 1
ATOM 603 C CA . THR A 1 75 ? -7.570 -3.278 19.806 1.00 84.31 75 THR A CA 1
ATOM 604 C C . THR A 1 75 ? -6.259 -3.986 19.468 1.00 84.31 75 THR A C 1
ATOM 606 O O . THR A 1 75 ? -5.613 -3.659 18.474 1.00 84.31 75 THR A O 1
ATOM 609 N N . PHE A 1 76 ? -5.886 -4.999 20.253 1.00 86.12 76 PHE A N 1
ATOM 610 C CA . PHE A 1 76 ? -4.701 -5.815 20.003 1.00 86.12 76 PHE A CA 1
ATOM 611 C C . PHE A 1 76 ? -4.809 -6.621 18.697 1.00 86.12 76 PHE A C 1
ATOM 613 O O . PHE A 1 76 ? -3.846 -6.713 17.931 1.00 86.12 76 PHE A O 1
ATOM 620 N N . LEU A 1 77 ? -5.990 -7.165 18.398 1.00 90.94 77 LEU A N 1
ATOM 621 C CA . LEU A 1 77 ? -6.253 -7.878 17.151 1.00 90.94 77 LEU A CA 1
ATOM 622 C C . LEU A 1 77 ? -6.185 -6.934 15.944 1.00 90.94 77 LEU A C 1
ATOM 624 O O . LEU A 1 77 ? -5.509 -7.252 14.968 1.00 90.94 77 LEU A O 1
ATOM 628 N N . ALA A 1 78 ? -6.801 -5.751 16.026 1.00 88.62 78 ALA A N 1
ATOM 629 C CA . ALA A 1 78 ? -6.694 -4.718 14.995 1.00 88.62 78 ALA A CA 1
ATOM 630 C C . ALA A 1 78 ? -5.233 -4.293 14.775 1.00 88.62 78 ALA A C 1
ATOM 632 O O . ALA A 1 78 ? -4.800 -4.137 13.636 1.00 88.62 78 ALA A O 1
ATOM 633 N N . PHE A 1 79 ? -4.449 -4.193 15.852 1.00 87.69 79 PHE A N 1
ATOM 634 C CA . PHE A 1 79 ? -3.013 -3.919 15.787 1.00 87.69 79 PHE A CA 1
ATOM 635 C C . PHE A 1 79 ? -2.232 -4.994 15.053 1.00 87.69 79 PHE A C 1
ATOM 637 O O . PHE A 1 79 ? -1.437 -4.694 14.162 1.00 87.69 79 PHE A O 1
ATOM 644 N N . THR A 1 80 ? -2.508 -6.251 15.371 1.00 90.94 80 THR A N 1
ATOM 645 C CA . THR A 1 80 ? -1.872 -7.384 14.703 1.00 90.94 80 THR A CA 1
ATOM 646 C C . THR A 1 80 ? -2.227 -7.426 13.213 1.00 90.94 80 THR A C 1
ATOM 648 O O . THR A 1 80 ? -1.342 -7.635 12.382 1.00 90.94 80 THR A O 1
ATOM 651 N N . LEU A 1 81 ? -3.493 -7.173 12.857 1.00 94.31 81 LEU A N 1
ATOM 652 C CA . LEU A 1 81 ? -3.943 -7.123 11.462 1.00 94.31 81 LEU A CA 1
ATOM 653 C C . LEU A 1 81 ? -3.296 -5.975 10.678 1.00 94.31 81 LEU A C 1
ATOM 655 O O . LEU A 1 81 ? -2.836 -6.196 9.562 1.00 94.31 81 LEU A O 1
ATOM 659 N N . GLU A 1 82 ? -3.200 -4.776 11.255 1.00 93.19 82 GLU A N 1
ATOM 660 C CA . GLU A 1 82 ? -2.526 -3.640 10.610 1.00 93.19 82 GLU A CA 1
ATOM 661 C C . GLU A 1 82 ? -1.038 -3.903 10.381 1.00 93.19 82 GLU A C 1
ATOM 663 O O . GLU A 1 82 ? -0.514 -3.623 9.305 1.00 93.19 82 GLU A O 1
ATOM 668 N N . CYS A 1 83 ? -0.350 -4.500 11.355 1.00 88.31 83 CYS A N 1
ATOM 669 C CA . CYS A 1 83 ? 1.045 -4.903 11.190 1.00 88.31 83 CYS A CA 1
ATOM 670 C C . CYS A 1 83 ? 1.210 -5.939 10.067 1.00 88.31 83 CYS A C 1
ATOM 672 O O . CYS A 1 83 ? 2.145 -5.837 9.268 1.00 88.31 83 CYS A O 1
ATOM 674 N N . ALA A 1 84 ? 0.294 -6.907 9.967 1.00 94.19 84 ALA A N 1
ATOM 675 C CA . ALA A 1 84 ? 0.304 -7.896 8.893 1.00 94.19 84 ALA A CA 1
ATOM 676 C C . ALA A 1 84 ? 0.065 -7.250 7.517 1.00 94.19 84 ALA A C 1
ATOM 678 O O . ALA A 1 84 ? 0.798 -7.536 6.570 1.00 94.19 84 ALA A O 1
ATOM 679 N N . LEU A 1 85 ? -0.903 -6.336 7.407 1.00 93.38 85 LEU A N 1
ATOM 680 C CA . LEU A 1 85 ? -1.180 -5.596 6.173 1.00 93.38 85 LEU A CA 1
ATOM 681 C C . LEU A 1 85 ? -0.003 -4.700 5.763 1.00 93.38 85 LEU A C 1
ATOM 683 O O . LEU A 1 85 ? 0.356 -4.664 4.585 1.00 93.38 85 LEU A O 1
ATOM 687 N N . LEU A 1 86 ? 0.654 -4.039 6.719 1.00 91.62 86 LEU A N 1
ATOM 688 C CA . LEU A 1 86 ? 1.862 -3.252 6.470 1.00 91.62 86 LEU A CA 1
ATOM 689 C C . LEU A 1 86 ? 3.011 -4.131 5.954 1.00 91.62 86 LEU A C 1
ATOM 691 O O . LEU A 1 86 ? 3.731 -3.732 5.036 1.00 91.62 86 LEU A O 1
ATOM 695 N N . LEU A 1 87 ? 3.173 -5.340 6.500 1.00 91.94 87 LEU A N 1
ATOM 696 C CA . LEU A 1 87 ? 4.171 -6.303 6.032 1.00 91.94 87 LEU A CA 1
ATOM 697 C C . LEU A 1 87 ? 3.862 -6.775 4.607 1.00 91.94 87 LEU A C 1
ATOM 699 O O . LEU A 1 87 ? 4.755 -6.781 3.758 1.00 91.94 87 LEU A O 1
ATOM 703 N N . VAL A 1 88 ? 2.601 -7.092 4.309 1.00 95.38 88 VAL A N 1
ATOM 704 C CA . VAL A 1 88 ? 2.157 -7.437 2.949 1.00 95.38 88 VAL A CA 1
ATOM 705 C C . VAL A 1 88 ? 2.448 -6.286 1.983 1.00 95.38 88 VAL A C 1
ATOM 707 O O . VAL A 1 88 ? 3.073 -6.505 0.944 1.00 95.38 88 VAL A O 1
ATOM 710 N N . ALA A 1 89 ? 2.118 -5.046 2.348 1.00 93.12 89 ALA A N 1
ATOM 711 C CA . ALA A 1 89 ? 2.443 -3.869 1.546 1.00 93.12 89 ALA A CA 1
ATOM 712 C C . ALA A 1 89 ? 3.958 -3.696 1.340 1.00 93.12 89 ALA A C 1
ATOM 714 O O . ALA A 1 89 ? 4.406 -3.390 0.231 1.00 93.12 89 ALA A O 1
ATOM 715 N N . LYS A 1 90 ? 4.776 -3.959 2.371 1.00 94.88 90 LYS A N 1
ATOM 716 C CA . LYS A 1 90 ? 6.239 -3.937 2.250 1.00 94.88 90 LYS A CA 1
ATOM 717 C C . LYS A 1 90 ? 6.726 -4.975 1.244 1.00 94.88 90 LYS A C 1
ATOM 719 O O . LYS A 1 90 ? 7.478 -4.603 0.343 1.00 94.88 90 LYS A O 1
ATOM 724 N N . THR A 1 91 ? 6.269 -6.223 1.331 1.00 95.69 91 THR A N 1
ATOM 725 C CA . THR A 1 91 ? 6.637 -7.264 0.353 1.00 95.69 91 THR A CA 1
ATOM 726 C C . THR A 1 91 ? 6.212 -6.888 -1.069 1.00 95.69 91 THR A C 1
ATOM 728 O O . THR A 1 91 ? 7.024 -6.970 -1.993 1.00 95.69 91 THR A O 1
ATOM 731 N N . GLY A 1 92 ? 5.000 -6.349 -1.236 1.00 95.94 92 GLY A N 1
ATOM 732 C CA . GLY A 1 92 ? 4.500 -5.859 -2.517 1.00 95.94 92 GLY A CA 1
ATOM 733 C C . GLY A 1 92 ? 5.332 -4.717 -3.096 1.00 95.94 92 GLY A C 1
ATOM 734 O O . GLY A 1 92 ? 5.639 -4.715 -4.287 1.00 95.94 92 GLY A O 1
ATOM 735 N N . SER A 1 93 ? 5.758 -3.763 -2.263 1.00 96.06 93 SER A N 1
ATOM 736 C CA . SER A 1 93 ? 6.578 -2.626 -2.703 1.00 96.06 93 SER A CA 1
ATOM 737 C C . SER A 1 93 ? 7.974 -3.056 -3.173 1.00 96.06 93 SER A C 1
ATOM 739 O O . SER A 1 93 ? 8.476 -2.520 -4.159 1.00 96.06 93 SER A O 1
ATOM 741 N N . VAL A 1 94 ? 8.581 -4.057 -2.520 1.00 96.19 94 VAL A N 1
ATOM 742 C CA . VAL A 1 94 ? 9.868 -4.643 -2.937 1.00 96.19 94 VAL A CA 1
ATOM 743 C C . VAL A 1 94 ? 9.709 -5.375 -4.266 1.00 96.19 94 VAL A C 1
ATOM 745 O O . VAL A 1 94 ? 10.488 -5.142 -5.189 1.00 96.19 94 VAL A O 1
ATOM 748 N N . TYR A 1 95 ? 8.664 -6.196 -4.399 1.00 98.00 95 TYR A N 1
ATOM 749 C CA .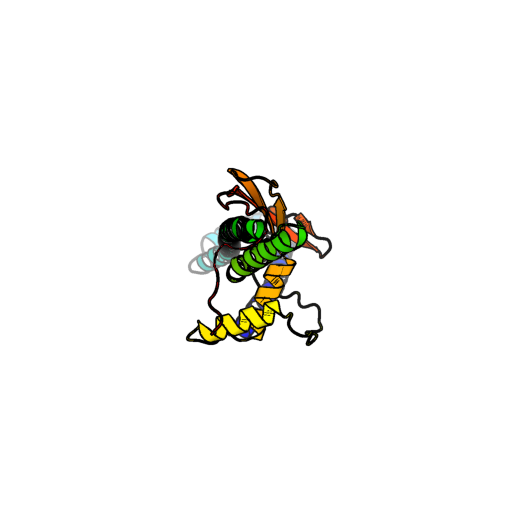 TYR A 1 95 ? 8.365 -6.891 -5.651 1.00 98.00 95 TYR A CA 1
ATOM 750 C C . TYR A 1 95 ? 8.122 -5.912 -6.808 1.00 98.00 95 TYR A C 1
ATOM 752 O O . TYR A 1 95 ? 8.612 -6.105 -7.919 1.00 98.00 95 TYR A O 1
ATOM 760 N N . SER A 1 96 ? 7.432 -4.809 -6.531 1.00 97.44 96 SER A N 1
ATOM 761 C CA . SER A 1 96 ? 7.148 -3.764 -7.517 1.00 97.44 96 SER A C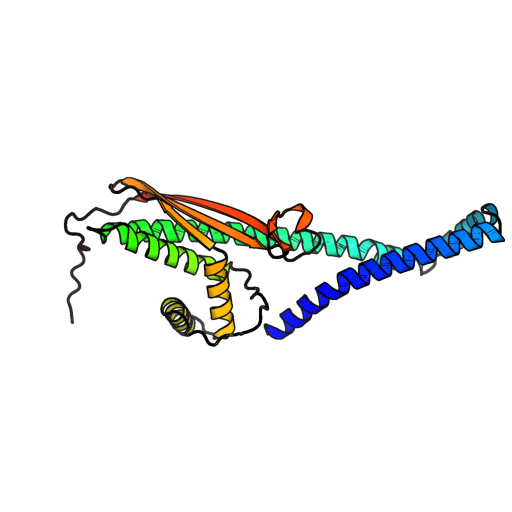A 1
ATOM 762 C C . SER A 1 96 ? 8.403 -3.007 -7.938 1.00 97.44 96 SER A C 1
ATOM 764 O O . SER A 1 96 ? 8.588 -2.748 -9.126 1.00 97.44 96 SER A O 1
ATOM 766 N N . ALA A 1 97 ? 9.300 -2.700 -6.994 1.00 97.12 97 ALA A N 1
ATOM 767 C CA . ALA A 1 97 ? 10.599 -2.105 -7.298 1.00 97.12 97 ALA A CA 1
ATOM 768 C C . ALA A 1 97 ? 11.452 -3.039 -8.168 1.00 97.12 97 ALA A C 1
ATOM 770 O O . ALA A 1 97 ? 12.036 -2.596 -9.155 1.00 97.12 97 ALA A O 1
ATOM 771 N N . PHE A 1 98 ? 11.458 -4.339 -7.865 1.00 97.69 98 PHE A N 1
ATOM 772 C CA . PHE A 1 98 ? 12.142 -5.346 -8.673 1.00 97.69 98 PHE A CA 1
ATOM 773 C C . PHE A 1 98 ? 11.563 -5.451 -10.093 1.00 97.69 98 PHE A C 1
ATOM 775 O O . PHE A 1 98 ? 12.314 -5.409 -11.069 1.00 97.69 98 PHE A O 1
ATOM 782 N N . ALA A 1 99 ? 10.235 -5.523 -10.233 1.00 97.94 99 ALA A N 1
ATOM 783 C CA . ALA A 1 99 ? 9.566 -5.558 -11.535 1.00 97.94 99 ALA A CA 1
ATOM 784 C C . ALA A 1 99 ? 9.858 -4.297 -12.368 1.00 97.94 99 ALA A C 1
ATOM 786 O O . ALA A 1 99 ? 10.120 -4.390 -13.571 1.00 97.94 99 ALA A O 1
ATOM 787 N N . GLY A 1 100 ? 9.867 -3.126 -11.723 1.00 96.69 100 GLY A N 1
ATOM 788 C CA . GLY A 1 100 ? 10.253 -1.859 -12.339 1.00 96.69 100 GLY A CA 1
ATOM 789 C C . GLY A 1 100 ? 11.704 -1.863 -12.821 1.00 96.69 100 GLY A C 1
ATOM 790 O O . GLY A 1 100 ? 11.950 -1.553 -13.985 1.00 96.69 100 GLY A O 1
ATOM 791 N N . ALA A 1 101 ? 12.648 -2.285 -11.973 1.00 95.81 101 ALA A N 1
ATOM 792 C CA . ALA A 1 101 ? 14.067 -2.377 -12.320 1.00 95.81 101 ALA A CA 1
ATOM 793 C C . ALA A 1 101 ? 14.316 -3.343 -13.492 1.00 95.81 101 ALA A C 1
ATOM 795 O O . ALA A 1 101 ? 14.958 -2.970 -14.470 1.00 95.81 101 ALA A O 1
ATOM 796 N N . ARG A 1 102 ? 13.737 -4.553 -13.463 1.00 95.62 102 ARG A N 1
ATOM 797 C CA . ARG A 1 102 ? 13.859 -5.525 -14.569 1.00 95.62 102 ARG A CA 1
ATOM 798 C C . ARG A 1 102 ? 13.286 -4.987 -15.875 1.00 95.62 102 ARG A C 1
ATOM 800 O O . ARG A 1 102 ? 13.874 -5.181 -16.934 1.00 95.62 102 ARG A O 1
ATOM 807 N N . THR A 1 103 ? 12.153 -4.294 -15.803 1.00 95.25 103 THR A N 1
ATOM 808 C CA . THR A 1 103 ? 11.547 -3.662 -16.979 1.00 95.25 103 THR A CA 1
ATOM 809 C C . THR A 1 103 ? 12.450 -2.555 -17.518 1.00 95.25 103 THR A C 1
ATOM 811 O O . THR A 1 103 ? 12.654 -2.477 -18.725 1.00 95.25 103 THR A O 1
ATOM 814 N N . ALA A 1 104 ? 13.042 -1.740 -16.645 1.00 93.69 104 ALA A N 1
ATOM 815 C CA . ALA A 1 104 ? 13.977 -0.700 -17.053 1.00 93.69 104 ALA A CA 1
ATOM 816 C C . ALA A 1 104 ? 15.187 -1.272 -17.811 1.00 93.69 104 ALA A C 1
ATOM 818 O O . ALA A 1 104 ? 15.481 -0.775 -18.892 1.00 93.69 104 ALA A O 1
ATOM 819 N N . ILE A 1 105 ? 15.801 -2.360 -17.321 1.00 92.12 105 ILE A N 1
ATOM 820 C CA . ILE A 1 105 ? 16.928 -3.039 -17.997 1.00 92.12 105 ILE A CA 1
ATOM 821 C C . ILE A 1 105 ? 16.556 -3.429 -19.435 1.00 92.12 105 ILE A C 1
ATOM 823 O O . ILE A 1 105 ? 17.296 -3.157 -20.378 1.00 92.12 105 ILE A O 1
ATOM 827 N N . VAL A 1 106 ? 15.384 -4.043 -19.624 1.00 91.38 106 VAL A N 1
ATOM 828 C CA . VAL A 1 106 ? 14.943 -4.497 -20.952 1.00 91.38 106 VAL A CA 1
ATOM 829 C C . VAL A 1 106 ? 14.697 -3.312 -21.888 1.00 91.38 106 VAL A C 1
ATOM 831 O O . VAL A 1 106 ? 15.162 -3.318 -23.028 1.00 91.38 106 VAL A O 1
ATOM 834 N N . TRP A 1 107 ? 13.978 -2.288 -21.420 1.00 90.00 107 TRP A N 1
ATOM 835 C CA . TRP A 1 107 ? 13.577 -1.160 -22.266 1.00 90.00 107 TRP A CA 1
ATOM 836 C C . TRP A 1 107 ? 14.704 -0.165 -22.541 1.00 90.00 107 TRP A C 1
ATOM 838 O O . TRP A 1 107 ? 14.699 0.457 -23.603 1.00 90.00 107 TRP A O 1
ATOM 848 N N . GLN A 1 108 ? 15.711 -0.088 -21.672 1.00 87.62 108 GLN A N 1
ATOM 849 C CA . GLN A 1 108 ? 16.877 0.760 -21.893 1.00 87.62 108 GLN A CA 1
ATOM 850 C C . GLN A 1 108 ? 17.651 0.368 -23.162 1.00 87.62 108 GLN A C 1
ATOM 852 O O . GLN A 1 108 ? 18.190 1.235 -23.842 1.00 87.62 108 GLN A O 1
ATOM 857 N N . SER A 1 109 ? 17.662 -0.918 -23.531 1.00 82.50 109 SER A N 1
ATOM 858 C CA . SER A 1 109 ? 18.317 -1.389 -24.764 1.00 82.50 109 SER A CA 1
ATOM 859 C C . SER A 1 109 ? 17.658 -0.879 -26.058 1.00 82.50 109 SER A C 1
ATOM 861 O O . SER A 1 109 ? 18.284 -0.876 -27.119 1.00 82.50 109 SER A O 1
ATOM 863 N N . ILE A 1 110 ? 16.395 -0.451 -25.975 1.00 79.56 110 ILE A N 1
ATOM 864 C CA . ILE A 1 110 ? 15.572 -0.017 -27.111 1.00 79.56 110 ILE A CA 1
ATOM 865 C C . ILE A 1 110 ? 15.666 1.503 -27.293 1.00 79.56 110 ILE A C 1
ATOM 867 O O . ILE A 1 110 ? 15.535 2.020 -28.403 1.00 79.56 110 ILE A O 1
ATOM 871 N N . GLU A 1 111 ? 15.894 2.244 -26.210 1.00 75.06 111 GLU A N 1
ATOM 872 C CA . GLU A 1 111 ? 15.826 3.701 -26.209 1.00 75.06 111 GLU A CA 1
ATOM 873 C C . GLU A 1 111 ? 17.174 4.325 -26.612 1.00 75.06 111 GLU A C 1
ATOM 875 O O . GLU A 1 111 ? 17.917 4.850 -25.793 1.00 75.06 111 GLU A O 1
ATOM 880 N N . ALA A 1 112 ? 17.494 4.311 -27.910 1.00 61.22 112 ALA A N 1
ATOM 881 C CA . ALA A 1 112 ? 18.695 4.975 -28.439 1.00 61.22 112 ALA A CA 1
ATOM 882 C C . ALA A 1 112 ? 18.631 6.524 -28.434 1.00 61.22 112 ALA A C 1
ATOM 884 O O . ALA A 1 112 ? 19.535 7.166 -28.963 1.00 61.22 112 ALA A O 1
ATOM 885 N N . GLY A 1 113 ? 17.584 7.152 -27.876 1.00 58.69 113 GLY A N 1
ATOM 886 C CA . GLY A 1 113 ? 17.352 8.595 -28.055 1.00 58.69 113 GLY A CA 1
ATOM 887 C C . GLY A 1 113 ? 16.482 9.320 -27.021 1.00 58.69 113 GLY A C 1
ATOM 888 O O . GLY A 1 113 ? 16.041 10.432 -27.293 1.00 58.69 113 GLY A O 1
ATOM 889 N N . GLY A 1 114 ? 16.216 8.744 -25.847 1.00 64.25 114 GLY A N 1
ATOM 890 C CA . GLY A 1 114 ? 15.478 9.428 -24.779 1.00 64.25 114 GLY A CA 1
ATOM 891 C C . GLY A 1 114 ? 15.541 8.653 -23.468 1.00 64.25 114 GLY A C 1
ATOM 892 O O . GLY A 1 114 ? 15.814 7.467 -23.481 1.00 64.25 114 GLY A O 1
ATOM 893 N N . ALA A 1 115 ? 15.329 9.304 -22.326 1.00 68.62 115 ALA A N 1
ATOM 894 C CA . ALA A 1 115 ? 15.182 8.627 -21.026 1.00 68.62 115 ALA A CA 1
ATOM 895 C C . ALA A 1 115 ? 13.700 8.483 -20.614 1.00 68.62 115 ALA A C 1
ATOM 897 O O . ALA A 1 115 ? 13.372 8.056 -19.505 1.00 68.62 115 ALA A O 1
ATOM 898 N N . GLY A 1 116 ? 12.783 8.919 -21.483 1.00 81.19 116 GLY A N 1
ATOM 899 C CA . GLY A 1 116 ? 11.387 9.159 -21.134 1.00 81.19 116 GLY A CA 1
ATOM 900 C C . GLY A 1 116 ? 10.523 7.904 -21.183 1.00 81.19 116 GLY A C 1
ATOM 901 O O . GLY A 1 116 ? 9.664 7.716 -20.319 1.00 81.19 116 GLY A O 1
ATOM 902 N N . GLN A 1 117 ? 10.725 7.030 -22.171 1.00 87.75 117 GLN A N 1
ATOM 903 C CA . GLN A 1 117 ? 9.875 5.857 -22.372 1.00 87.75 117 GLN A CA 1
ATOM 904 C C . GLN A 1 117 ? 10.230 4.731 -21.404 1.00 87.75 117 GLN A C 1
ATOM 906 O O . GLN A 1 117 ? 9.323 4.123 -20.832 1.00 87.75 117 GLN A O 1
ATOM 911 N N . THR A 1 118 ? 11.518 4.494 -21.151 1.00 89.88 118 THR A N 1
ATOM 912 C CA . THR A 1 118 ? 11.999 3.476 -20.207 1.00 89.88 118 THR A CA 1
ATOM 913 C C . THR A 1 118 ? 11.443 3.732 -18.811 1.00 89.88 118 THR A C 1
ATOM 915 O O . THR A 1 118 ? 10.839 2.837 -18.218 1.00 89.88 118 THR A O 1
ATOM 918 N N . GLY A 1 119 ? 11.527 4.974 -18.320 1.00 91.56 119 GLY A N 1
ATOM 919 C CA . GLY A 1 119 ? 10.962 5.351 -17.022 1.00 91.56 119 GLY A CA 1
ATOM 920 C C . GLY A 1 119 ? 9.443 5.151 -16.952 1.00 91.56 119 GLY A C 1
ATOM 921 O O . GLY A 1 119 ? 8.923 4.632 -15.963 1.00 91.56 119 GLY A O 1
ATOM 922 N N . GLN A 1 120 ? 8.711 5.484 -18.022 1.00 92.50 120 GLN A N 1
ATOM 923 C CA . GLN A 1 120 ? 7.262 5.262 -18.080 1.00 92.50 120 GLN A CA 1
ATOM 924 C C . GLN A 1 120 ? 6.889 3.773 -18.086 1.00 92.50 120 GLN A C 1
ATOM 926 O O . GLN A 1 120 ? 5.926 3.386 -17.418 1.00 92.50 120 GLN A O 1
ATOM 931 N N . ARG A 1 121 ? 7.636 2.932 -18.814 1.00 92.75 121 ARG A N 1
ATOM 932 C CA . ARG A 1 121 ? 7.425 1.475 -18.860 1.00 92.75 121 ARG A CA 1
ATOM 933 C C . ARG A 1 121 ? 7.772 0.819 -17.528 1.00 92.75 121 ARG A C 1
ATOM 935 O O . ARG A 1 121 ? 6.976 0.025 -17.033 1.00 92.75 121 ARG A O 1
ATOM 942 N N . ALA A 1 122 ? 8.891 1.204 -16.920 1.00 94.75 122 ALA A N 1
ATOM 943 C CA . ALA A 1 122 ? 9.298 0.745 -15.595 1.00 94.75 122 ALA A CA 1
ATOM 944 C C . ALA A 1 122 ? 8.251 1.104 -14.533 1.00 94.75 122 ALA A C 1
ATOM 946 O O . ALA A 1 122 ? 7.811 0.238 -13.776 1.00 94.75 122 ALA A O 1
ATOM 947 N N . ARG A 1 123 ? 7.763 2.353 -14.541 1.00 95.06 123 ARG A N 1
ATOM 948 C CA . ARG A 1 123 ? 6.671 2.792 -13.663 1.00 95.06 123 ARG A CA 1
ATOM 949 C C . ARG A 1 123 ? 5.398 1.981 -13.882 1.00 95.06 123 ARG A C 1
ATOM 951 O O . ARG A 1 123 ? 4.776 1.570 -12.908 1.00 95.06 123 ARG A O 1
ATOM 958 N N . GLN A 1 124 ? 5.014 1.731 -15.133 1.00 93.81 124 GLN A N 1
ATOM 959 C CA . GLN A 1 124 ? 3.821 0.944 -15.440 1.00 93.81 124 GLN A CA 1
ATOM 960 C C . GLN A 1 124 ? 3.944 -0.502 -14.936 1.00 93.81 124 GLN A C 1
ATOM 962 O O . GLN A 1 124 ? 2.996 -1.014 -14.344 1.00 93.81 124 GLN A O 1
ATOM 967 N N . ALA A 1 125 ? 5.093 -1.147 -15.145 1.00 96.06 125 ALA A N 1
ATOM 968 C CA . ALA A 1 125 ? 5.334 -2.506 -14.671 1.00 96.06 125 ALA A CA 1
ATOM 969 C C . ALA A 1 125 ? 5.323 -2.586 -13.140 1.00 96.06 125 ALA A C 1
ATOM 971 O O . ALA A 1 125 ? 4.671 -3.465 -12.580 1.00 96.06 125 ALA A O 1
ATOM 972 N N . ALA A 1 126 ? 5.966 -1.631 -12.462 1.00 96.88 126 ALA A N 1
ATOM 973 C CA . ALA A 1 126 ? 5.936 -1.534 -11.006 1.00 96.88 126 ALA A CA 1
ATOM 974 C C . ALA A 1 126 ? 4.503 -1.349 -10.476 1.00 96.88 126 ALA A C 1
ATOM 976 O O . ALA A 1 126 ? 4.086 -2.063 -9.570 1.00 96.88 126 ALA A O 1
ATOM 977 N N . GLN A 1 127 ? 3.717 -0.452 -11.078 1.00 95.06 127 GLN A N 1
ATOM 978 C CA . GLN A 1 127 ? 2.317 -0.240 -10.695 1.00 95.06 127 GLN A CA 1
ATOM 979 C C . GLN A 1 127 ? 1.471 -1.502 -10.899 1.00 95.06 127 GLN A C 1
ATOM 981 O O . GLN A 1 127 ? 0.722 -1.875 -10.003 1.00 95.06 127 GLN A O 1
ATOM 986 N N . GLN A 1 128 ? 1.621 -2.190 -12.037 1.00 94.25 128 GLN A N 1
ATOM 987 C CA . GLN A 1 128 ? 0.915 -3.443 -12.331 1.00 94.25 128 GLN A CA 1
ATOM 988 C C . GLN A 1 128 ? 1.280 -4.568 -11.354 1.00 94.25 128 GLN A C 1
ATOM 990 O O . GLN A 1 128 ? 0.395 -5.299 -10.909 1.00 94.25 128 GLN A O 1
ATOM 995 N N . ALA A 1 129 ? 2.559 -4.677 -10.991 1.00 96.38 129 ALA A N 1
ATOM 996 C CA . ALA A 1 129 ? 3.046 -5.630 -9.999 1.00 96.38 129 ALA A CA 1
ATOM 997 C C . ALA A 1 129 ? 2.524 -5.327 -8.583 1.00 96.38 129 ALA A C 1
ATOM 999 O O . ALA A 1 129 ? 2.333 -6.254 -7.794 1.00 96.38 129 ALA A O 1
ATOM 1000 N N . PHE A 1 130 ? 2.246 -4.055 -8.273 1.00 96.19 130 PHE A N 1
ATOM 1001 C CA . PHE A 1 130 ? 1.724 -3.642 -6.971 1.00 96.19 130 PHE A CA 1
ATOM 1002 C C . PHE A 1 130 ? 0.211 -3.846 -6.816 1.00 96.19 130 PHE A C 1
ATOM 1004 O O . PHE A 1 130 ? -0.263 -4.008 -5.695 1.00 96.19 130 PHE A O 1
ATOM 1011 N N . VAL A 1 131 ? -0.560 -3.888 -7.912 1.00 93.94 131 VAL A N 1
ATOM 1012 C CA . VAL A 1 131 ? -2.034 -4.024 -7.889 1.00 93.94 131 VAL A CA 1
ATOM 1013 C C . VAL A 1 131 ? -2.556 -5.073 -6.900 1.00 93.94 131 VAL A C 1
ATOM 1015 O O . VAL A 1 131 ? -3.495 -4.754 -6.177 1.00 93.94 131 VAL A O 1
ATOM 1018 N N . PRO A 1 132 ? -2.028 -6.311 -6.804 1.00 92.75 132 PRO A N 1
ATOM 1019 C CA . PRO A 1 132 ? -2.541 -7.277 -5.834 1.00 92.75 132 PRO A CA 1
ATOM 1020 C C . PRO A 1 132 ? -2.378 -6.840 -4.368 1.00 92.75 132 PRO A C 1
ATOM 1022 O O . PRO A 1 132 ? -3.203 -7.246 -3.549 1.00 92.75 132 PRO A O 1
ATOM 1025 N N . PHE A 1 133 ? -1.393 -5.994 -4.067 1.00 93.44 133 PHE A N 1
ATOM 1026 C CA . PHE A 1 133 ? -1.046 -5.498 -2.731 1.00 93.44 133 PHE A CA 1
ATOM 1027 C C . PHE A 1 133 ? -1.688 -4.148 -2.385 1.00 93.44 133 PHE A C 1
ATOM 1029 O O . PHE A 1 133 ? -1.631 -3.729 -1.231 1.00 93.44 133 PHE A O 1
ATOM 1036 N N . ALA A 1 134 ? -2.304 -3.477 -3.361 1.00 89.00 134 ALA A N 1
ATOM 1037 C CA . ALA A 1 134 ? -3.031 -2.236 -3.136 1.00 89.00 134 ALA A CA 1
ATOM 1038 C C . ALA A 1 134 ? -4.270 -2.489 -2.258 1.00 89.00 134 ALA A C 1
ATOM 1040 O O . ALA A 1 134 ? -5.107 -3.355 -2.563 1.00 89.00 134 ALA A O 1
ATOM 1041 N N . ASN A 1 135 ? -4.359 -1.753 -1.150 1.00 80.00 135 ASN A N 1
ATOM 1042 C CA . ASN A 1 135 ? -5.457 -1.824 -0.190 1.00 80.00 135 ASN A CA 1
ATOM 1043 C C . ASN A 1 135 ? -6.594 -0.941 -0.721 1.00 80.00 135 ASN A C 1
ATOM 1045 O O . ASN A 1 135 ? -6.711 0.221 -0.358 1.00 80.00 135 ASN A O 1
ATOM 1049 N N . GLY A 1 136 ? -7.390 -1.506 -1.637 1.00 65.38 136 GLY A N 1
ATOM 1050 C CA . GLY A 1 136 ? -8.326 -0.800 -2.521 1.00 65.38 136 GLY A CA 1
ATOM 1051 C C . GLY A 1 136 ? -9.507 -0.077 -1.863 1.00 65.38 136 GLY A C 1
ATOM 1052 O O . GLY A 1 136 ? -10.659 -0.365 -2.193 1.00 65.38 136 GLY A O 1
ATOM 1053 N N . MET A 1 137 ? -9.253 0.895 -0.993 1.00 59.19 137 MET A N 1
ATOM 1054 C CA . MET A 1 137 ? -10.272 1.810 -0.497 1.00 59.19 137 MET A CA 1
ATOM 1055 C C . MET A 1 137 ? -10.372 3.011 -1.431 1.00 59.19 137 MET A C 1
ATOM 1057 O O . MET A 1 137 ? -9.631 3.984 -1.330 1.00 59.19 137 MET A O 1
ATOM 1061 N N . GLN A 1 138 ? -11.339 2.955 -2.345 1.00 58.72 138 GLN A N 1
ATOM 1062 C CA . GLN A 1 138 ? -11.782 4.153 -3.049 1.00 58.72 138 GLN A CA 1
ATOM 1063 C C . GLN A 1 138 ? -12.196 5.204 -2.015 1.00 58.72 138 GLN A C 1
ATOM 1065 O O . GLN A 1 138 ? -13.142 4.982 -1.257 1.00 58.72 138 GLN A O 1
ATOM 1070 N N . LYS A 1 139 ? -11.536 6.371 -2.017 1.00 57.34 139 LYS A N 1
ATOM 1071 C CA . LYS A 1 139 ? -12.085 7.556 -1.351 1.00 57.34 139 LYS A CA 1
ATOM 1072 C C . LYS A 1 139 ? -13.507 7.752 -1.867 1.00 57.34 139 LYS A C 1
ATOM 1074 O O . LYS A 1 139 ? -13.709 7.942 -3.066 1.00 57.34 139 LYS A O 1
ATOM 1079 N N . LYS A 1 140 ? -14.481 7.719 -0.955 1.00 52.59 140 LYS A N 1
ATOM 1080 C CA . LYS A 1 140 ? -15.915 7.950 -1.197 1.00 52.59 140 LYS A CA 1
ATOM 1081 C C . LYS A 1 140 ? -16.199 9.425 -1.536 1.00 52.59 140 LYS A C 1
ATOM 1083 O O . LYS A 1 140 ? -17.234 9.966 -1.168 1.00 52.59 140 LYS A O 1
ATOM 1088 N N . ASN A 1 141 ? -15.277 10.096 -2.226 1.00 48.84 141 ASN A N 1
ATOM 1089 C CA . ASN A 1 141 ? -15.508 11.420 -2.773 1.00 48.84 141 ASN A CA 1
ATOM 1090 C C . ASN A 1 141 ? -16.339 11.211 -4.035 1.00 48.84 141 ASN A C 1
ATOM 1092 O O . ASN A 1 141 ? -15.847 10.710 -5.046 1.00 48.84 141 ASN A O 1
ATOM 1096 N N . GLY A 1 142 ? -17.636 11.482 -3.876 1.00 46.53 142 GLY A N 1
ATOM 1097 C CA . GLY A 1 142 ? -18.696 11.256 -4.844 1.00 46.53 142 GLY A CA 1
ATOM 1098 C C . GLY A 1 142 ? -18.345 11.703 -6.257 1.00 46.53 142 GLY A C 1
ATOM 1099 O O . GLY A 1 142 ? -17.531 12.595 -6.469 1.00 46.53 142 GLY A O 1
ATOM 1100 N N . SER A 1 143 ? -19.020 11.068 -7.212 1.00 43.78 143 SER A N 1
ATOM 1101 C CA . SER A 1 143 ? -18.657 10.961 -8.623 1.00 43.78 143 SER A CA 1
ATOM 1102 C C . SER A 1 143 ? -17.685 9.810 -8.880 1.00 43.78 143 SER A C 1
ATOM 1104 O O . SER A 1 143 ? -16.509 9.993 -9.197 1.00 43.78 143 SER A O 1
ATOM 1106 N N . SER A 1 144 ? -18.254 8.602 -8.904 1.00 48.59 144 SER A N 1
ATOM 1107 C CA . SER A 1 144 ? -17.972 7.603 -9.939 1.00 4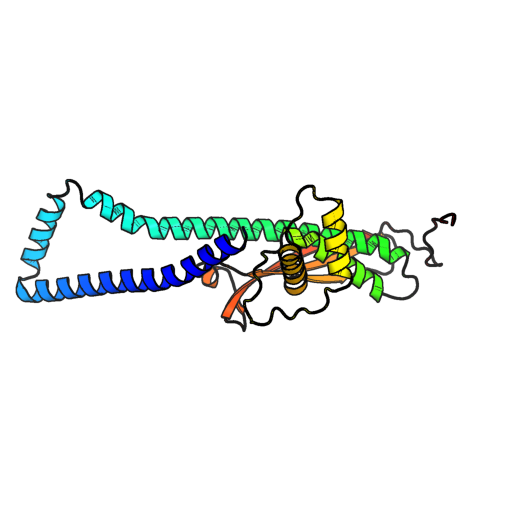8.59 144 SER A CA 1
ATOM 1108 C C . SER A 1 144 ? -18.154 8.255 -11.316 1.00 48.59 144 SER A C 1
ATOM 1110 O O . SER A 1 144 ? -19.085 7.930 -12.050 1.00 48.59 144 SER A O 1
ATOM 1112 N N . SER A 1 145 ? -17.318 9.235 -11.664 1.00 46.72 145 SER A N 1
ATOM 1113 C CA . SER A 1 145 ? -17.260 9.707 -13.028 1.00 46.72 145 SER A CA 1
ATOM 1114 C C . SER A 1 145 ? -16.894 8.464 -13.813 1.00 46.72 145 SER A C 1
ATOM 1116 O O . SER A 1 145 ? -15.908 7.779 -13.523 1.00 46.72 145 SER A O 1
ATOM 1118 N N . SER A 1 146 ? -17.740 8.128 -14.773 1.00 50.47 146 SER A N 1
ATOM 1119 C CA . SER A 1 146 ? -17.480 7.162 -15.828 1.00 50.47 146 SER A CA 1
ATOM 1120 C C . SER A 1 146 ? -16.339 7.662 -16.724 1.00 50.47 146 SER A C 1
ATOM 1122 O O . SER A 1 146 ? -16.436 7.644 -17.947 1.00 50.47 146 SER A O 1
ATOM 1124 N N . GLY A 1 147 ? -15.250 8.144 -16.117 1.00 53.03 147 GLY A N 1
ATOM 1125 C CA . GLY A 1 147 ? -14.030 8.514 -16.788 1.00 53.03 147 GLY A CA 1
ATOM 1126 C C . GLY A 1 147 ? -13.575 7.309 -17.584 1.00 53.03 147 GLY A C 1
ATOM 1127 O O . GLY A 1 147 ? -13.470 6.196 -17.061 1.00 53.03 147 GLY A O 1
ATOM 1128 N N . THR A 1 148 ? -13.395 7.530 -18.879 1.00 59.22 148 THR A N 1
ATOM 1129 C CA . THR A 1 148 ? -12.969 6.522 -19.836 1.00 59.22 148 THR A CA 1
ATOM 1130 C C . THR A 1 148 ? -11.755 5.800 -19.269 1.00 59.22 148 THR A C 1
ATOM 1132 O O . THR A 1 148 ? -10.707 6.419 -19.081 1.00 59.22 148 THR A O 1
ATOM 1135 N N . ALA A 1 149 ? -11.911 4.506 -18.971 1.00 62.28 149 ALA A N 1
ATOM 1136 C CA . ALA A 1 149 ? -10.836 3.688 -18.425 1.00 62.28 149 ALA A CA 1
ATOM 1137 C C . ALA A 1 149 ? -9.571 3.902 -19.261 1.00 62.28 149 ALA A C 1
ATOM 1139 O O . ALA A 1 149 ? -9.604 3.793 -20.500 1.00 62.28 149 ALA A O 1
ATOM 1140 N N . SER A 1 150 ? -8.468 4.230 -18.588 1.00 75.94 150 SER A N 1
ATOM 1141 C CA . SER A 1 150 ? -7.214 4.518 -19.283 1.00 75.94 150 SER A CA 1
ATOM 1142 C C . SER A 1 150 ? -6.843 3.325 -20.176 1.00 75.94 150 SER A C 1
ATOM 1144 O O . SER A 1 150 ? -7.197 2.179 -19.888 1.00 75.94 150 SER A O 1
ATOM 1146 N N . ALA A 1 151 ? -6.139 3.551 -21.291 1.00 78.69 151 ALA A N 1
ATOM 1147 C CA . ALA A 1 151 ? -5.756 2.451 -22.190 1.00 78.69 151 ALA A CA 1
ATOM 1148 C C . ALA A 1 151 ? -5.024 1.311 -21.442 1.00 78.69 151 ALA A C 1
ATOM 1150 O O . ALA A 1 151 ? -5.209 0.136 -21.753 1.00 78.69 151 ALA A O 1
ATOM 1151 N N . ARG A 1 152 ? -4.262 1.661 -20.397 1.00 74.38 152 ARG A N 1
ATOM 1152 C CA . ARG A 1 152 ? -3.527 0.729 -19.527 1.00 74.38 152 ARG A CA 1
ATOM 1153 C C . ARG A 1 152 ? -4.447 -0.097 -18.628 1.00 74.38 152 ARG A C 1
ATOM 1155 O O . ARG A 1 152 ? -4.271 -1.304 -18.512 1.00 74.38 152 ARG A O 1
ATOM 1162 N N . GLU A 1 153 ? -5.448 0.542 -18.037 1.00 77.12 153 GLU A N 1
ATOM 1163 C CA . GLU A 1 153 ? -6.476 -0.115 -17.228 1.00 77.12 153 GLU A CA 1
ATOM 1164 C C . GLU A 1 153 ? -7.297 -1.097 -18.072 1.00 77.12 153 GLU A C 1
ATOM 1166 O O . GLU A 1 153 ? -7.513 -2.235 -17.663 1.00 77.12 153 GLU A O 1
ATOM 1171 N N . ARG A 1 154 ? -7.675 -0.713 -19.301 1.00 81.38 154 ARG A N 1
ATOM 1172 C CA . ARG A 1 154 ? -8.350 -1.619 -20.245 1.00 81.38 154 ARG A CA 1
ATOM 1173 C C . ARG A 1 154 ? -7.496 -2.838 -20.595 1.00 81.38 154 ARG A C 1
ATOM 1175 O O . ARG A 1 154 ? -8.027 -3.94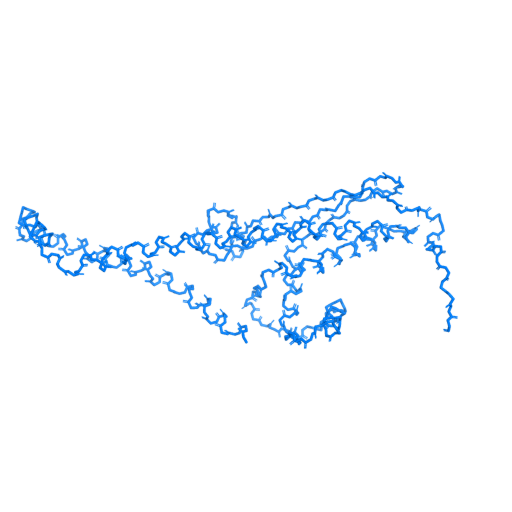5 -20.609 1.00 81.38 154 ARG A O 1
ATOM 1182 N N . ALA A 1 155 ? -6.194 -2.654 -20.823 1.00 79.88 155 ALA A N 1
ATOM 1183 C CA . ALA A 1 155 ? -5.273 -3.759 -21.089 1.00 79.88 155 ALA A CA 1
ATOM 1184 C C . ALA A 1 155 ? -5.165 -4.726 -19.896 1.00 79.88 155 ALA A C 1
ATOM 1186 O O . ALA A 1 155 ? -5.215 -5.939 -20.087 1.00 79.88 155 ALA A O 1
ATOM 1187 N N . TYR A 1 156 ? -5.094 -4.205 -18.665 1.00 77.50 156 TYR A N 1
ATOM 1188 C CA . TYR A 1 156 ? -5.084 -5.032 -17.454 1.00 77.50 156 TYR A CA 1
ATOM 1189 C C . TYR A 1 156 ? -6.385 -5.830 -17.288 1.00 77.50 156 TYR A C 1
ATOM 1191 O O . TYR A 1 156 ? -6.352 -7.032 -17.030 1.00 77.50 156 TYR A O 1
ATOM 1199 N N . LEU A 1 157 ? -7.540 -5.187 -17.492 1.00 80.81 157 LEU A N 1
ATOM 1200 C CA . LEU A 1 157 ? -8.842 -5.856 -17.435 1.00 80.81 157 LEU A CA 1
ATOM 1201 C C . LEU A 1 157 ? -8.971 -6.958 -18.491 1.00 80.81 157 LEU A C 1
ATOM 1203 O O . LEU A 1 157 ? -9.476 -8.036 -18.181 1.00 80.81 157 LEU A O 1
ATOM 1207 N N . ALA A 1 158 ? -8.511 -6.695 -19.717 1.00 84.12 158 ALA A N 1
ATOM 1208 C CA . ALA A 1 158 ? -8.521 -7.669 -20.803 1.00 84.12 158 ALA A CA 1
ATOM 1209 C C . ALA A 1 158 ? -7.629 -8.876 -20.481 1.00 84.12 158 ALA A C 1
ATOM 1211 O O . ALA A 1 158 ? -8.083 -10.010 -20.608 1.00 84.12 158 ALA A O 1
ATOM 1212 N N . ALA A 1 159 ? -6.410 -8.641 -19.982 1.00 78.75 159 ALA A N 1
ATOM 1213 C CA . ALA A 1 159 ? -5.514 -9.710 -19.546 1.00 78.75 159 ALA A CA 1
ATOM 1214 C C . ALA A 1 159 ? -6.144 -10.535 -18.413 1.00 78.75 159 ALA A C 1
ATOM 1216 O O . ALA A 1 159 ? -6.215 -11.759 -18.491 1.00 78.75 159 ALA A O 1
ATOM 1217 N N . ASN A 1 160 ? -6.700 -9.888 -17.386 1.00 82.38 160 ASN A N 1
ATOM 1218 C CA . ASN A 1 160 ? -7.331 -10.609 -16.282 1.00 82.38 160 ASN A CA 1
ATOM 1219 C C . ASN A 1 160 ? -8.551 -11.438 -16.730 1.00 82.38 160 ASN A C 1
ATOM 1221 O O . ASN A 1 160 ? -8.790 -12.525 -16.206 1.00 82.38 160 ASN A O 1
ATOM 1225 N N . ALA A 1 161 ? -9.308 -10.953 -17.718 1.00 83.69 161 ALA A N 1
ATOM 1226 C CA . ALA A 1 161 ? -10.422 -11.696 -18.300 1.00 83.69 161 ALA A CA 1
ATOM 1227 C C . ALA A 1 161 ? -9.978 -12.955 -19.066 1.00 83.69 161 ALA A C 1
ATOM 1229 O O . ALA A 1 161 ? -10.779 -13.881 -19.182 1.00 83.69 161 ALA A O 1
ATOM 1230 N N . GLN A 1 162 ? -8.741 -12.988 -19.574 1.00 83.75 162 GLN A N 1
ATOM 1231 C CA . GLN A 1 162 ? -8.159 -14.153 -20.248 1.00 83.75 162 GLN A CA 1
ATOM 1232 C C . GLN A 1 162 ? -7.604 -15.184 -19.258 1.00 83.75 162 GLN A C 1
ATOM 1234 O O . GLN A 1 162 ? -7.764 -16.380 -19.480 1.00 83.75 162 GLN A O 1
ATOM 1239 N N . PHE A 1 163 ? -6.970 -14.739 -18.169 1.00 81.88 163 PHE A N 1
ATOM 1240 C CA . PHE A 1 163 ? -6.249 -15.634 -17.254 1.00 81.88 163 PHE A CA 1
ATOM 1241 C C . PHE A 1 163 ? -7.067 -16.127 -16.052 1.00 81.88 163 PHE A C 1
ATOM 1243 O O . PHE A 1 163 ? -6.708 -17.139 -15.453 1.00 81.88 163 PHE A O 1
ATOM 1250 N N . SER A 1 164 ? -8.162 -15.455 -15.679 1.00 81.31 164 SER A N 1
ATOM 1251 C CA . SER A 1 164 ? -8.961 -15.861 -14.517 1.00 81.31 164 SER A CA 1
ATOM 1252 C C . SER A 1 164 ? -10.157 -16.737 -14.896 1.00 81.31 164 SER A C 1
ATOM 1254 O O . SER A 1 164 ? -11.047 -16.308 -15.630 1.00 81.31 164 SER A O 1
ATOM 1256 N N . GLN A 1 165 ? -10.249 -17.928 -14.294 1.00 83.31 165 GLN A N 1
ATOM 1257 C CA . GLN A 1 165 ? -11.424 -18.807 -14.404 1.00 83.31 165 GLN A CA 1
ATOM 1258 C C . GLN A 1 165 ? -12.692 -18.178 -13.798 1.00 83.31 165 GLN A C 1
ATOM 1260 O O . GLN A 1 165 ? -13.805 -18.465 -14.234 1.00 83.31 165 GLN A O 1
ATOM 1265 N N . LYS A 1 166 ? -12.537 -17.297 -12.798 1.00 81.00 166 LYS A N 1
ATOM 1266 C CA . LYS A 1 166 ? -13.635 -16.539 -12.183 1.00 81.00 166 LYS A CA 1
ATOM 1267 C C . LYS A 1 166 ? -13.423 -15.052 -12.432 1.00 81.00 166 LYS A C 1
ATOM 1269 O O . LYS A 1 166 ? -12.489 -14.444 -11.908 1.00 81.00 166 LYS A O 1
ATOM 1274 N N . LYS A 1 167 ? -14.293 -14.447 -13.239 1.00 79.31 167 LYS A N 1
ATOM 1275 C CA . LYS A 1 167 ? -14.194 -13.024 -13.576 1.00 79.31 167 LYS A CA 1
ATOM 1276 C C . LYS A 1 167 ? -14.516 -12.182 -12.340 1.00 79.31 167 LYS A C 1
ATOM 1278 O O . LYS A 1 167 ? -15.663 -12.124 -11.905 1.00 79.31 167 LYS A O 1
ATOM 1283 N N . ALA A 1 168 ? -13.500 -11.534 -11.771 1.00 80.62 168 ALA A N 1
ATOM 1284 C CA . ALA A 1 168 ? -13.713 -10.464 -10.802 1.00 80.62 168 ALA A CA 1
ATOM 1285 C C . ALA A 1 168 ? -14.493 -9.321 -11.472 1.00 80.62 168 ALA A C 1
ATOM 1287 O O . ALA A 1 168 ? -14.388 -9.127 -12.688 1.00 80.62 168 ALA A O 1
ATOM 1288 N N . SER A 1 169 ? -15.278 -8.566 -10.697 1.00 84.19 169 SER A N 1
ATOM 1289 C CA . SER A 1 169 ? -16.048 -7.468 -11.284 1.00 84.19 169 SER A CA 1
ATOM 1290 C C . SER A 1 169 ? -15.086 -6.444 -11.912 1.00 84.19 169 SER A C 1
ATOM 1292 O O . SER A 1 169 ? -14.068 -6.101 -11.299 1.00 84.19 169 SER A O 1
ATOM 1294 N N . PRO A 1 170 ? -15.371 -5.934 -13.124 1.00 81.44 170 PRO A N 1
ATOM 1295 C CA . PRO A 1 170 ? -14.520 -4.927 -13.746 1.00 81.44 170 PRO A CA 1
ATOM 1296 C C . PRO A 1 170 ? -14.347 -3.701 -12.848 1.00 81.44 170 PRO A C 1
ATOM 1298 O O . PRO A 1 170 ? -13.237 -3.206 -12.714 1.00 81.44 170 PRO A O 1
ATOM 1301 N N . GLY A 1 171 ? -15.411 -3.263 -12.164 1.00 81.62 171 GLY A N 1
ATOM 1302 C CA . GLY A 1 171 ? -15.354 -2.141 -11.223 1.00 81.62 171 GLY A CA 1
ATOM 1303 C C . GLY A 1 171 ? -14.346 -2.351 -10.090 1.00 81.62 171 GLY A C 1
ATOM 1304 O O . GLY A 1 171 ? -13.570 -1.446 -9.799 1.00 81.62 171 GLY A O 1
ATOM 1305 N N . PHE A 1 172 ? -14.287 -3.558 -9.517 1.00 83.50 172 PHE A N 1
ATOM 1306 C CA . PHE A 1 172 ? -13.327 -3.889 -8.462 1.00 83.50 172 PHE A CA 1
ATOM 1307 C C . PHE A 1 172 ? -11.877 -3.804 -8.954 1.00 83.50 172 PHE A C 1
ATOM 1309 O O . PHE A 1 172 ? -11.032 -3.190 -8.309 1.00 83.50 172 PHE A O 1
ATOM 1316 N N . LEU A 1 173 ? -11.589 -4.376 -10.125 1.00 85.38 173 LEU A N 1
ATOM 1317 C CA . LEU A 1 173 ? -10.243 -4.351 -10.704 1.00 85.38 173 LEU A CA 1
ATOM 1318 C C . LEU A 1 173 ? -9.802 -2.929 -11.067 1.00 85.38 173 LEU A C 1
ATOM 1320 O O . LEU A 1 173 ? -8.651 -2.568 -10.836 1.00 85.38 173 LEU A O 1
ATOM 1324 N N . ARG A 1 174 ? -10.723 -2.119 -11.603 1.00 84.38 174 ARG A N 1
ATOM 1325 C CA . ARG A 1 174 ? -10.486 -0.702 -11.905 1.00 84.38 174 ARG A CA 1
ATOM 1326 C C . ARG A 1 174 ? -10.158 0.093 -10.650 1.00 84.38 174 ARG A C 1
ATOM 1328 O O . ARG A 1 174 ? -9.156 0.798 -10.627 1.00 84.38 174 ARG A O 1
ATOM 1335 N N . ALA A 1 175 ? -10.964 -0.070 -9.600 1.00 83.25 175 ALA A N 1
ATOM 1336 C CA . ALA A 1 175 ? -10.731 0.571 -8.311 1.00 83.25 175 ALA A CA 1
ATOM 1337 C C . ALA A 1 175 ? -9.360 0.189 -7.737 1.00 83.25 175 ALA A C 1
ATOM 1339 O O . ALA A 1 175 ? -8.601 1.068 -7.341 1.00 83.25 175 ALA A O 1
ATOM 1340 N N . LYS A 1 176 ? -9.002 -1.101 -7.780 1.00 87.06 176 LYS A N 1
ATOM 1341 C CA . LYS A 1 176 ? -7.716 -1.595 -7.273 1.00 87.06 176 LYS A CA 1
ATOM 1342 C C . LYS A 1 176 ? -6.521 -1.078 -8.075 1.00 87.06 176 LYS A C 1
ATOM 1344 O O . LYS A 1 176 ? -5.502 -0.704 -7.505 1.00 87.06 176 LYS A O 1
ATOM 1349 N N . TYR A 1 177 ? -6.647 -1.033 -9.400 1.00 89.19 177 TYR A N 1
ATOM 1350 C CA . TYR A 1 177 ? -5.611 -0.476 -10.267 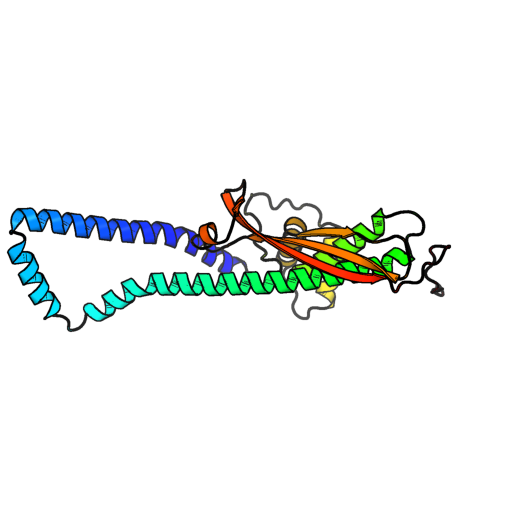1.00 89.19 177 TYR A CA 1
ATOM 1351 C C . TYR A 1 177 ? -5.433 1.028 -10.032 1.00 89.19 177 TYR A C 1
ATOM 1353 O O . TYR A 1 177 ? -4.306 1.505 -9.932 1.00 89.19 177 TYR A O 1
ATOM 1361 N N . LYS A 1 178 ? -6.539 1.771 -9.924 1.00 87.94 178 LYS A N 1
ATOM 1362 C CA . LYS A 1 178 ? -6.524 3.208 -9.637 1.00 87.94 178 LYS A CA 1
ATOM 1363 C C . LYS A 1 178 ? -5.834 3.495 -8.303 1.00 87.94 178 LYS A C 1
ATOM 1365 O O . LYS A 1 178 ? -4.920 4.310 -8.275 1.00 87.94 178 LYS A O 1
ATOM 1370 N N . ASP A 1 179 ? -6.211 2.767 -7.255 1.00 88.62 179 ASP A N 1
ATOM 1371 C CA . ASP A 1 179 ? -5.594 2.869 -5.932 1.00 88.62 179 ASP A CA 1
ATOM 1372 C C . ASP A 1 179 ? -4.083 2.601 -5.991 1.00 88.62 179 ASP A C 1
ATOM 1374 O O . ASP A 1 179 ? -3.293 3.414 -5.522 1.00 88.62 179 ASP A O 1
ATOM 1378 N N . ALA A 1 180 ? -3.650 1.536 -6.677 1.00 91.69 180 ALA A N 1
ATOM 1379 C CA . ALA A 1 180 ? -2.228 1.245 -6.879 1.00 91.69 180 ALA A CA 1
ATOM 1380 C C . ALA A 1 180 ? -1.478 2.379 -7.601 1.00 91.69 180 ALA A C 1
ATOM 1382 O O . ALA A 1 180 ? -0.330 2.666 -7.286 1.00 91.69 180 ALA A O 1
ATOM 1383 N N . VAL A 1 181 ? -2.099 3.025 -8.591 1.00 91.50 181 VAL A N 1
ATOM 1384 C CA . VAL A 1 181 ? -1.475 4.126 -9.342 1.00 91.50 181 VAL A CA 1
ATOM 1385 C C . VAL A 1 181 ? -1.370 5.408 -8.513 1.00 91.50 181 VAL A C 1
ATOM 1387 O O . VAL A 1 181 ? -0.362 6.105 -8.632 1.00 91.50 181 VAL A O 1
ATOM 1390 N N . GLU A 1 182 ? -2.389 5.723 -7.713 1.00 90.69 182 GLU A N 1
ATOM 1391 C CA . GLU A 1 182 ? -2.455 6.939 -6.889 1.00 90.69 182 GLU A CA 1
ATOM 1392 C C . GLU A 1 182 ? -1.562 6.840 -5.645 1.00 90.69 182 GLU A C 1
ATOM 1394 O O . GLU A 1 182 ? -0.924 7.817 -5.261 1.00 90.69 182 GLU A O 1
ATOM 1399 N N . SER A 1 183 ? -1.478 5.652 -5.050 1.00 91.88 183 SER A N 1
ATOM 1400 C CA . SER A 1 183 ? -0.723 5.388 -3.817 1.00 91.88 183 SER A CA 1
ATOM 1401 C C . SER A 1 183 ? 0.777 5.143 -4.027 1.00 91.88 183 SER A C 1
ATOM 1403 O O . SER A 1 183 ? 1.541 5.159 -3.058 1.00 91.88 183 SER A O 1
ATOM 1405 N N . LEU A 1 184 ? 1.209 4.903 -5.272 1.00 94.81 184 LEU A N 1
ATOM 1406 C CA . LEU A 1 184 ? 2.566 4.466 -5.601 1.00 94.81 184 LEU A CA 1
ATOM 1407 C C . LEU A 1 184 ? 3.333 5.509 -6.426 1.00 94.81 184 LEU A C 1
ATOM 1409 O O . LEU A 1 184 ? 3.074 5.722 -7.619 1.00 94.81 184 LEU A O 1
ATOM 1413 N N . ALA A 1 185 ? 4.367 6.089 -5.821 1.00 96.56 185 ALA A N 1
ATOM 1414 C CA . ALA A 1 185 ? 5.369 6.877 -6.522 1.00 96.56 185 ALA A CA 1
ATOM 1415 C C . ALA A 1 185 ? 6.555 5.984 -6.912 1.00 96.56 185 ALA A C 1
ATOM 1417 O O . ALA A 1 185 ? 7.161 5.318 -6.075 1.00 96.56 185 ALA A O 1
ATOM 1418 N N . VAL A 1 186 ? 6.893 5.967 -8.202 1.00 96.50 186 VAL A N 1
ATOM 1419 C CA . VAL A 1 186 ? 8.000 5.167 -8.743 1.00 96.50 186 VAL A CA 1
ATOM 1420 C C . VAL A 1 186 ? 8.993 6.102 -9.405 1.00 96.50 186 VAL A C 1
ATOM 1422 O O . VAL A 1 186 ? 8.627 6.878 -10.289 1.00 96.50 186 VAL A O 1
ATOM 1425 N N . THR A 1 187 ? 10.245 6.004 -8.985 1.00 96.44 187 THR A N 1
ATOM 1426 C CA . THR A 1 187 ? 11.377 6.727 -9.556 1.00 96.44 187 THR A CA 1
ATOM 1427 C C . THR A 1 187 ? 12.434 5.714 -9.952 1.00 96.44 187 THR A C 1
ATOM 1429 O O . THR A 1 187 ? 12.896 4.941 -9.112 1.00 96.44 187 THR A O 1
ATOM 1432 N N . THR A 1 188 ? 12.815 5.715 -11.221 1.00 94.38 188 THR A N 1
ATOM 1433 C CA . THR A 1 188 ? 13.892 4.869 -11.727 1.00 94.38 188 THR A CA 1
ATOM 1434 C C . THR A 1 188 ? 15.059 5.770 -12.084 1.00 94.38 188 THR A C 1
ATOM 1436 O O . THR A 1 188 ? 14.918 6.658 -12.921 1.00 94.38 188 THR A O 1
ATOM 1439 N N . THR A 1 189 ? 16.191 5.541 -11.433 1.00 91.31 189 THR A N 1
ATOM 1440 C CA . THR A 1 189 ? 17.456 6.206 -11.720 1.00 91.31 189 THR A CA 1
ATOM 1441 C C . THR A 1 189 ? 18.358 5.157 -12.341 1.00 91.31 189 THR A C 1
ATOM 1443 O O . THR A 1 189 ? 18.688 4.165 -11.698 1.00 91.31 189 THR A O 1
ATOM 1446 N N . GLY A 1 190 ? 18.683 5.334 -13.615 1.00 75.94 190 GLY A N 1
ATOM 1447 C CA . GLY A 1 190 ? 19.431 4.358 -14.392 1.00 75.94 190 GLY A CA 1
ATOM 1448 C C . GLY A 1 190 ? 20.589 5.034 -15.126 1.00 75.94 190 GLY A C 1
ATOM 1449 O O . GLY A 1 190 ? 20.353 6.038 -15.799 1.00 75.94 190 GLY A O 1
ATOM 1450 N N . PRO A 1 191 ? 21.818 4.529 -14.995 1.00 66.25 191 PRO A N 1
ATOM 1451 C CA . PRO A 1 191 ? 22.986 4.996 -15.728 1.00 66.25 191 PRO A CA 1
ATOM 1452 C C . PRO A 1 191 ? 22.873 4.642 -17.206 1.00 66.25 191 PRO A C 1
ATOM 1454 O O . PRO A 1 191 ? 22.294 3.626 -17.576 1.00 66.25 191 PRO A O 1
ATOM 1457 N N . ALA A 1 192 ? 23.451 5.476 -18.067 1.00 64.56 192 ALA A N 1
ATOM 1458 C CA . ALA A 1 192 ? 23.392 5.306 -19.513 1.00 64.56 192 ALA A CA 1
ATOM 1459 C C . ALA A 1 192 ? 24.341 4.222 -20.047 1.00 64.56 192 ALA A C 1
ATOM 1461 O O . ALA A 1 192 ? 24.476 4.142 -21.260 1.00 64.56 192 ALA A O 1
ATOM 1462 N N . GLN A 1 193 ? 25.013 3.424 -19.208 1.00 82.06 193 GLN A N 1
ATOM 1463 C CA . GLN A 1 193 ? 26.060 2.487 -19.635 1.00 82.06 193 GLN A CA 1
ATOM 1464 C C . GLN A 1 193 ? 25.735 1.029 -19.271 1.00 82.06 193 GLN A C 1
ATOM 1466 O O . GLN A 1 193 ? 24.871 0.731 -18.443 1.00 82.06 193 GLN A O 1
ATOM 1471 N N . PHE A 1 194 ? 26.400 0.112 -19.972 1.00 83.94 194 PHE A N 1
ATOM 1472 C CA . PHE A 1 194 ? 26.360 -1.328 -19.718 1.00 83.94 194 PHE A CA 1
ATOM 1473 C C . PHE A 1 194 ? 27.071 -1.656 -18.396 1.00 83.94 194 PHE A C 1
ATOM 1475 O O . PHE A 1 194 ? 28.065 -1.012 -18.082 1.00 83.94 194 PHE A O 1
ATOM 1482 N N . ASN A 1 195 ? 26.598 -2.667 -17.661 1.00 88.19 195 ASN A N 1
ATOM 1483 C CA . ASN A 1 195 ? 27.107 -3.110 -16.352 1.00 88.19 195 ASN A CA 1
ATOM 1484 C C . ASN A 1 195 ? 26.947 -2.154 -15.164 1.00 88.19 195 ASN A C 1
ATOM 1486 O O . ASN A 1 195 ? 27.278 -2.564 -14.052 1.00 88.19 195 ASN A O 1
ATOM 1490 N N . ASP A 1 196 ? 26.418 -0.950 -15.354 1.00 90.94 196 ASP A N 1
ATOM 1491 C CA . ASP A 1 196 ? 26.108 -0.069 -14.232 1.00 90.94 196 ASP A CA 1
ATOM 1492 C C . ASP A 1 196 ? 24.754 -0.431 -13.578 1.00 90.94 196 ASP A C 1
ATOM 1494 O O . ASP A 1 196 ? 23.883 -1.054 -14.195 1.00 90.94 196 ASP A O 1
ATOM 1498 N N . ASP A 1 197 ? 24.547 -0.017 -12.326 1.00 93.31 197 ASP A N 1
ATOM 1499 C CA . ASP A 1 197 ? 23.345 -0.354 -11.554 1.00 93.31 197 ASP A CA 1
ATOM 1500 C C . ASP A 1 197 ? 22.140 0.528 -11.901 1.00 93.31 197 ASP A C 1
ATOM 1502 O O . ASP A 1 197 ? 22.152 1.745 -11.709 1.00 93.31 197 ASP A O 1
ATOM 1506 N N . ILE A 1 198 ? 21.032 -0.095 -12.307 1.00 92.81 198 ILE A N 1
ATOM 1507 C CA . ILE A 1 198 ? 19.726 0.558 -12.390 1.00 92.81 198 ILE A CA 1
ATOM 1508 C C . ILE A 1 198 ? 19.043 0.477 -11.031 1.00 92.81 198 ILE A C 1
ATOM 1510 O O . ILE A 1 198 ? 18.714 -0.602 -10.534 1.00 92.81 198 ILE A O 1
ATOM 1514 N N . VAL A 1 199 ? 18.753 1.642 -10.458 1.00 94.88 199 VAL A N 1
ATOM 1515 C CA . VAL A 1 199 ? 18.087 1.778 -9.167 1.00 94.88 199 VAL A CA 1
ATOM 1516 C C . VAL A 1 199 ? 16.619 2.124 -9.385 1.00 94.88 199 VAL A C 1
ATOM 1518 O O . VAL A 1 199 ? 16.269 3.212 -9.839 1.00 94.88 199 VAL A O 1
ATOM 1521 N N . CYS A 1 200 ? 15.725 1.211 -9.018 1.00 95.94 200 CYS A N 1
ATOM 1522 C CA . CYS A 1 200 ? 14.297 1.483 -8.953 1.00 95.94 200 CYS A CA 1
ATOM 1523 C C . CYS A 1 200 ? 13.887 1.714 -7.500 1.00 95.94 200 CYS A C 1
ATOM 1525 O O . CYS A 1 200 ? 13.972 0.817 -6.658 1.00 95.94 200 CYS A O 1
ATOM 1527 N N . ARG A 1 201 ? 13.405 2.922 -7.214 1.00 97.44 201 ARG A N 1
ATOM 1528 C CA . ARG A 1 201 ? 12.849 3.306 -5.920 1.00 97.44 201 ARG A CA 1
ATOM 1529 C C . ARG A 1 201 ? 11.338 3.441 -6.031 1.00 97.44 201 ARG A C 1
ATOM 1531 O O . ARG A 1 201 ? 10.815 4.138 -6.897 1.00 97.44 201 ARG A O 1
ATOM 1538 N N . VAL A 1 202 ? 10.652 2.770 -5.123 1.00 97.00 202 VAL A N 1
ATOM 1539 C CA . VAL A 1 202 ? 9.202 2.775 -4.981 1.00 97.00 202 VAL A CA 1
ATOM 1540 C C . VAL A 1 202 ? 8.870 3.335 -3.607 1.00 97.00 202 VAL A C 1
ATOM 1542 O O . VAL A 1 202 ? 9.409 2.880 -2.598 1.00 97.00 202 VAL A O 1
ATOM 1545 N N . VAL A 1 203 ? 7.991 4.329 -3.575 1.00 96.75 203 VAL A N 1
ATOM 1546 C CA . VAL A 1 203 ? 7.416 4.894 -2.357 1.00 96.75 203 VAL A CA 1
ATOM 1547 C C . VAL A 1 203 ? 5.926 4.599 -2.392 1.00 96.75 203 VAL A C 1
ATOM 1549 O O . VAL A 1 203 ? 5.223 5.042 -3.298 1.00 96.75 203 VAL A O 1
ATOM 1552 N N . PHE A 1 204 ? 5.467 3.803 -1.434 1.00 95.25 204 PHE A N 1
ATOM 1553 C CA . PHE A 1 204 ? 4.057 3.498 -1.249 1.00 95.25 204 PHE A CA 1
ATOM 1554 C C . PHE A 1 204 ? 3.529 4.229 -0.018 1.00 95.25 204 PHE A C 1
ATOM 1556 O O . PHE A 1 204 ? 4.077 4.071 1.073 1.00 95.25 204 PHE A O 1
ATOM 1563 N N . HIS A 1 205 ? 2.460 4.997 -0.180 1.00 94.62 205 HIS A N 1
ATOM 1564 C CA . HIS A 1 205 ? 1.811 5.700 0.922 1.00 94.62 205 HIS A CA 1
ATOM 1565 C C . HIS A 1 205 ? 0.801 4.766 1.610 1.00 94.62 205 HIS A C 1
ATOM 1567 O O . HIS A 1 205 ? -0.362 4.696 1.217 1.00 94.62 205 HIS A O 1
ATOM 1573 N N . TYR A 1 206 ? 1.244 4.016 2.628 1.00 93.62 206 TYR A N 1
ATOM 1574 C CA . TYR A 1 206 ? 0.375 3.099 3.375 1.00 93.62 206 TYR A CA 1
ATOM 1575 C C . TYR A 1 206 ? -0.596 3.892 4.247 1.00 93.62 206 TYR A C 1
ATOM 1577 O O . TYR A 1 206 ? -0.167 4.637 5.126 1.00 93.62 206 TYR A O 1
ATOM 1585 N N . ARG A 1 207 ? -1.899 3.701 4.046 1.00 93.56 207 ARG A N 1
ATOM 1586 C CA . ARG A 1 207 ? -2.957 4.271 4.885 1.00 93.56 207 ARG A CA 1
ATOM 1587 C C . ARG A 1 207 ? -3.313 3.307 6.017 1.00 93.56 207 ARG A C 1
ATOM 1589 O O . ARG A 1 207 ? -3.6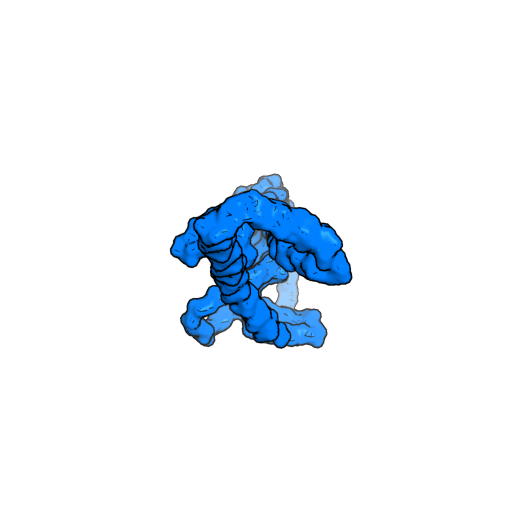05 2.142 5.756 1.00 93.56 207 ARG A O 1
ATOM 1596 N N . PHE A 1 208 ? -3.339 3.794 7.257 1.00 91.62 208 PHE A N 1
ATOM 1597 C CA . PHE A 1 208 ? -3.875 3.025 8.384 1.00 91.62 208 PHE A CA 1
ATOM 1598 C C . PHE A 1 208 ? -5.406 3.051 8.371 1.00 91.62 208 PHE A C 1
ATOM 1600 O O . PHE A 1 208 ? -6.013 4.102 8.160 1.00 91.62 208 PHE A O 1
ATOM 1607 N N . HIS A 1 209 ? -6.026 1.900 8.615 1.00 89.38 209 HIS A N 1
ATOM 1608 C CA . HIS A 1 209 ? -7.481 1.723 8.628 1.00 89.38 209 HIS A CA 1
ATOM 1609 C C . HIS A 1 209 ? -8.018 1.752 10.060 1.00 89.38 209 HIS A C 1
ATOM 1611 O O . HIS A 1 209 ? -9.120 2.228 10.312 1.00 89.38 209 HIS A O 1
ATOM 1617 N N . ALA A 1 210 ? -7.229 1.277 11.020 1.00 87.75 210 ALA A N 1
ATOM 1618 C CA . ALA A 1 210 ? -7.598 1.298 12.422 1.00 87.75 210 ALA A CA 1
ATOM 1619 C C . ALA A 1 210 ? -7.364 2.692 13.049 1.00 87.75 210 ALA A C 1
ATOM 1621 O O . ALA A 1 210 ? -6.216 3.155 13.130 1.00 87.75 210 ALA A O 1
ATOM 1622 N N . PRO A 1 211 ? -8.414 3.344 13.586 1.00 82.50 211 PRO A N 1
ATOM 1623 C CA . PRO A 1 211 ? -8.353 4.735 14.044 1.00 82.50 211 PRO A CA 1
ATOM 1624 C C . PRO A 1 211 ? -7.421 4.948 15.242 1.00 82.50 211 PRO A C 1
ATOM 1626 O O . PRO A 1 211 ? -6.885 6.036 15.419 1.00 82.50 211 PRO A O 1
ATOM 1629 N N . LEU A 1 212 ? -7.192 3.913 16.056 1.00 82.81 212 LEU A N 1
ATOM 1630 C CA . LEU A 1 212 ? -6.279 3.978 17.202 1.00 82.81 212 LEU A CA 1
ATOM 1631 C C . LEU A 1 212 ? -4.806 3.818 16.807 1.00 82.81 212 LEU A C 1
ATOM 1633 O O . LEU A 1 212 ? -3.923 4.230 17.550 1.00 82.81 212 LEU A O 1
ATOM 1637 N N . ILE A 1 213 ? -4.534 3.220 15.648 1.00 87.88 213 ILE A N 1
ATOM 1638 C CA . ILE A 1 213 ? -3.179 2.830 15.236 1.00 87.88 213 ILE A CA 1
ATOM 1639 C C . ILE A 1 213 ? -2.555 3.904 14.358 1.00 87.88 213 ILE A C 1
ATOM 1641 O O . ILE A 1 213 ? -1.368 4.194 14.498 1.00 87.88 213 ILE A O 1
ATOM 1645 N N . GLY A 1 214 ? -3.366 4.537 13.506 1.00 89.81 214 GLY A N 1
ATOM 1646 C CA . GLY A 1 214 ? -2.944 5.658 12.671 1.00 89.81 214 GLY A CA 1
ATOM 1647 C C . GLY A 1 214 ? -2.168 6.735 13.441 1.00 89.81 214 GLY A C 1
ATOM 1648 O O . GLY A 1 214 ? -1.034 7.019 13.062 1.00 89.81 214 GLY A O 1
ATOM 1649 N N . PRO A 1 215 ? -2.700 7.274 14.555 1.00 90.75 215 PRO A N 1
ATOM 1650 C CA . PRO A 1 215 ? -1.997 8.258 15.376 1.00 90.75 215 PRO A CA 1
ATOM 1651 C C . PRO A 1 215 ? -0.691 7.766 16.006 1.00 90.75 215 PRO A C 1
ATOM 1653 O O . PRO A 1 215 ? 0.184 8.579 16.286 1.00 90.75 215 PRO A O 1
ATOM 1656 N N . LEU A 1 216 ? -0.560 6.461 16.257 1.00 88.19 216 LEU A N 1
ATOM 1657 C CA . LEU A 1 216 ? 0.616 5.881 16.908 1.00 88.19 216 LEU A CA 1
ATOM 1658 C C . LEU A 1 216 ? 1.768 5.639 15.928 1.00 88.19 216 LEU A C 1
ATOM 1660 O O . LEU A 1 216 ? 2.929 5.778 16.303 1.00 88.19 216 LEU A O 1
ATOM 1664 N N . LEU A 1 217 ? 1.459 5.233 14.693 1.00 90.56 217 LEU A N 1
ATOM 1665 C CA . LEU A 1 217 ? 2.456 4.758 13.725 1.00 90.56 217 LEU A CA 1
ATOM 1666 C C . LEU A 1 217 ? 2.569 5.613 12.459 1.00 90.56 217 LEU A C 1
ATOM 1668 O O . LEU A 1 217 ? 3.515 5.423 11.690 1.00 90.56 217 LEU A O 1
ATOM 1672 N N . GLY A 1 218 ? 1.601 6.490 12.209 1.00 92.75 218 GLY A N 1
ATOM 1673 C CA . GLY A 1 218 ? 1.483 7.271 10.987 1.00 92.75 218 GLY A CA 1
ATOM 1674 C C . GLY A 1 218 ? 1.649 8.770 11.193 1.00 92.75 218 GLY A C 1
ATOM 1675 O O . GLY A 1 218 ? 1.645 9.297 12.302 1.00 92.75 218 GLY A O 1
ATOM 1676 N N . GLN A 1 219 ? 1.770 9.468 10.073 1.00 95.12 219 GLN A N 1
ATOM 1677 C CA . GLN A 1 219 ? 1.755 10.917 9.971 1.00 95.12 219 GLN A CA 1
ATOM 1678 C C . GLN A 1 219 ? 0.389 11.350 9.452 1.00 95.12 219 GLN A C 1
ATOM 1680 O O . GLN A 1 219 ? -0.145 10.755 8.515 1.00 95.12 219 GLN A O 1
ATOM 1685 N N . ARG A 1 220 ? -0.190 12.376 10.076 1.00 95.12 220 ARG A N 1
ATOM 1686 C CA . ARG A 1 220 ? -1.495 12.896 9.669 1.00 95.12 220 ARG A CA 1
ATOM 1687 C C . ARG A 1 220 ? -1.356 13.681 8.361 1.00 95.12 220 ARG A C 1
ATOM 1689 O O . ARG A 1 220 ? -0.620 14.663 8.315 1.00 95.12 220 ARG A O 1
ATOM 1696 N N . GLY A 1 221 ? -2.053 13.242 7.319 1.00 92.19 221 GLY A N 1
ATOM 1697 C CA . GLY A 1 221 ? -2.138 13.901 6.019 1.00 92.19 221 GLY A CA 1
ATOM 1698 C C . GLY A 1 221 ? -3.087 15.101 6.021 1.00 92.19 221 GLY A C 1
ATOM 1699 O O . GLY A 1 221 ? -3.831 15.339 6.975 1.00 92.19 221 GLY A O 1
ATOM 1700 N N . ALA A 1 222 ? -3.080 15.863 4.924 1.00 90.38 222 ALA A N 1
ATOM 1701 C CA . ALA A 1 222 ? -3.936 17.043 4.743 1.00 90.38 222 ALA A CA 1
ATOM 1702 C C . ALA A 1 222 ? -5.441 16.711 4.696 1.00 90.38 222 ALA A C 1
ATOM 1704 O O . ALA A 1 222 ? -6.281 17.560 4.974 1.00 90.38 222 ALA A O 1
ATOM 1705 N N . ASP A 1 223 ? -5.781 15.470 4.367 1.00 87.69 223 ASP A N 1
ATOM 1706 C CA . ASP A 1 223 ? -7.133 14.909 4.398 1.00 87.69 223 ASP A CA 1
ATOM 1707 C C . ASP A 1 223 ? -7.549 14.394 5.788 1.00 87.69 223 ASP A C 1
ATOM 1709 O O . ASP A 1 223 ? -8.660 13.901 5.955 1.00 87.69 223 ASP A O 1
ATOM 1713 N N . GLY A 1 224 ? -6.678 14.524 6.793 1.00 89.50 224 GLY A N 1
ATOM 1714 C CA . GLY A 1 224 ? -6.943 14.130 8.173 1.00 89.50 224 GLY A CA 1
ATOM 1715 C C . GLY A 1 224 ? -6.686 12.655 8.476 1.00 89.50 224 GLY A C 1
ATOM 1716 O O . GLY A 1 224 ? -6.797 12.274 9.642 1.00 89.50 224 GLY A O 1
ATOM 1717 N N . GLU A 1 225 ? -6.307 11.858 7.480 1.00 90.25 225 GLU A N 1
ATOM 1718 C CA . GLU A 1 225 ? -6.003 10.436 7.638 1.00 90.25 225 GLU A CA 1
ATOM 1719 C C . GLU A 1 225 ? -4.536 10.209 7.999 1.00 90.25 225 GLU A C 1
ATOM 1721 O O . GLU A 1 225 ? -3.708 11.108 7.880 1.00 90.25 225 GLU A O 1
ATOM 1726 N N . TYR A 1 226 ? -4.201 9.011 8.476 1.00 92.56 226 TYR A N 1
ATOM 1727 C CA . TYR A 1 226 ? -2.843 8.685 8.903 1.00 92.56 226 TYR A CA 1
ATOM 1728 C C . TYR A 1 226 ? -2.151 7.787 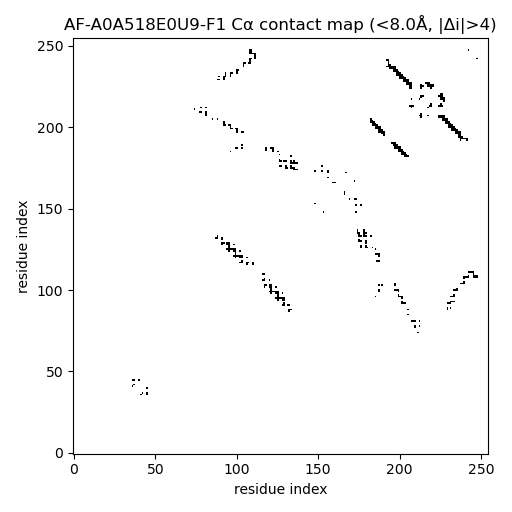7.886 1.00 92.56 226 TYR A C 1
ATOM 1730 O O . TYR A 1 226 ? -2.643 6.705 7.556 1.00 92.56 226 TYR A O 1
ATOM 1738 N N . TYR A 1 227 ? -0.973 8.225 7.450 1.00 94.25 227 TYR A N 1
ATOM 1739 C CA . TYR A 1 227 ? -0.173 7.559 6.433 1.00 94.25 227 TYR A CA 1
ATOM 1740 C C . TYR A 1 227 ? 1.213 7.193 6.944 1.00 94.25 227 TYR A C 1
ATOM 1742 O O . TYR A 1 227 ? 1.759 7.837 7.839 1.00 94.25 227 TYR A O 1
ATOM 1750 N N . ARG A 1 228 ? 1.821 6.179 6.338 1.00 93.81 228 ARG A N 1
ATOM 1751 C CA . ARG A 1 228 ? 3.236 5.866 6.502 1.00 93.81 228 ARG A CA 1
ATOM 1752 C C . ARG A 1 228 ? 3.851 5.512 5.162 1.00 93.81 228 ARG A C 1
ATOM 1754 O O . ARG A 1 228 ? 3.392 4.601 4.477 1.00 93.81 228 ARG A O 1
ATOM 1761 N N . ASP A 1 229 ? 4.939 6.190 4.836 1.00 95.31 229 ASP A N 1
ATOM 1762 C CA . ASP A 1 229 ? 5.675 5.919 3.611 1.00 95.31 229 ASP A CA 1
ATOM 1763 C C . ASP A 1 229 ? 6.472 4.624 3.749 1.00 95.31 229 ASP A C 1
ATOM 1765 O O . ASP A 1 229 ? 7.345 4.470 4.609 1.00 95.31 229 ASP A O 1
ATOM 1769 N N . VAL A 1 230 ? 6.175 3.679 2.867 1.00 93.31 230 VAL A N 1
ATOM 1770 C CA . VAL A 1 230 ? 6.909 2.433 2.709 1.00 93.31 230 VAL A CA 1
ATOM 1771 C C . VAL A 1 230 ? 7.832 2.596 1.512 1.00 93.31 230 VAL A C 1
ATOM 1773 O O . VAL A 1 230 ? 7.413 2.526 0.358 1.00 93.31 230 VAL A O 1
ATOM 1776 N N . ILE A 1 231 ? 9.109 2.837 1.802 1.00 95.44 231 ILE A N 1
ATOM 1777 C CA . ILE A 1 231 ? 10.141 3.035 0.785 1.00 95.44 231 ILE A CA 1
ATOM 1778 C C . ILE A 1 231 ? 10.844 1.704 0.533 1.00 95.44 231 ILE A C 1
ATOM 1780 O O . ILE A 1 231 ? 11.321 1.048 1.466 1.00 95.44 231 ILE A O 1
ATOM 1784 N N . SER A 1 232 ? 10.924 1.313 -0.732 1.00 96.44 232 SER A N 1
ATOM 1785 C CA . SER A 1 232 ? 11.653 0.136 -1.191 1.00 96.44 232 SER A CA 1
ATOM 1786 C C . SER A 1 232 ? 12.533 0.516 -2.368 1.00 96.44 232 SER A C 1
ATOM 1788 O O . SER A 1 232 ? 12.066 1.115 -3.334 1.00 96.44 232 SER A O 1
ATOM 1790 N N . THR A 1 233 ? 13.809 0.162 -2.276 1.00 96.31 233 THR A N 1
ATOM 1791 C CA . THR A 1 233 ? 14.806 0.443 -3.305 1.00 96.31 233 THR A CA 1
ATOM 1792 C C . THR A 1 233 ? 15.426 -0.873 -3.725 1.00 96.31 233 THR A C 1
ATOM 1794 O O . THR A 1 233 ? 15.838 -1.660 -2.876 1.00 96.31 233 THR A O 1
ATOM 1797 N N . VAL A 1 234 ? 15.471 -1.108 -5.029 1.00 95.69 234 VAL A N 1
ATOM 1798 C CA . VAL A 1 234 ? 16.128 -2.266 -5.629 1.00 95.69 234 VAL A CA 1
ATOM 1799 C C . VAL A 1 234 ? 17.128 -1.741 -6.647 1.00 95.69 234 VAL A C 1
ATOM 1801 O O . VAL A 1 234 ? 16.757 -0.951 -7.514 1.00 95.69 234 VAL A O 1
ATOM 1804 N N . ALA A 1 235 ? 18.379 -2.170 -6.521 1.00 95.31 235 ALA A N 1
ATOM 1805 C CA . ALA A 1 235 ? 19.427 -1.951 -7.506 1.00 95.31 235 ALA A CA 1
ATOM 1806 C C . ALA A 1 235 ? 19.668 -3.271 -8.243 1.00 95.31 235 ALA A C 1
ATOM 1808 O O . ALA A 1 235 ? 19.806 -4.312 -7.600 1.00 95.31 235 ALA A O 1
ATOM 1809 N N . LEU A 1 236 ? 19.651 -3.237 -9.573 1.00 94.75 236 LEU A N 1
ATOM 1810 C CA . LEU A 1 236 ? 19.985 -4.378 -10.420 1.00 94.75 236 LEU A CA 1
ATOM 1811 C C . LEU A 1 236 ? 21.022 -3.949 -11.446 1.00 94.75 236 LEU A C 1
ATOM 1813 O O . LEU A 1 236 ? 20.889 -2.881 -12.041 1.00 94.75 236 LEU A O 1
ATOM 1817 N N . GLN A 1 237 ? 21.994 -4.817 -11.697 1.00 93.94 237 GLN A N 1
ATOM 1818 C CA . GLN A 1 237 ? 23.008 -4.573 -12.706 1.00 93.94 237 GLN A CA 1
ATOM 1819 C C . GLN A 1 237 ? 22.386 -4.557 -14.110 1.00 93.94 237 GLN A C 1
ATOM 1821 O O . GLN A 1 237 ? 21.554 -5.404 -14.452 1.00 93.94 237 GLN A O 1
ATOM 1826 N N . ASN A 1 238 ? 22.778 -3.584 -14.933 1.00 90.75 238 ASN A N 1
ATOM 1827 C CA . ASN A 1 238 ? 22.344 -3.503 -16.320 1.00 90.75 238 ASN A CA 1
ATOM 1828 C C . ASN A 1 238 ? 23.064 -4.547 -17.189 1.00 90.75 238 ASN A C 1
ATOM 1830 O O . ASN A 1 238 ? 24.146 -4.299 -17.717 1.00 90.75 238 ASN A O 1
ATOM 1834 N N . GLU A 1 239 ? 22.426 -5.699 -17.373 1.00 87.50 239 GLU A N 1
ATOM 1835 C CA . GLU A 1 239 ? 22.911 -6.793 -18.229 1.00 87.50 239 GLU A CA 1
ATOM 1836 C C . GLU A 1 239 ? 22.519 -6.626 -19.714 1.00 87.50 239 GLU A C 1
ATOM 1838 O O . GLU A 1 239 ? 22.858 -7.463 -20.552 1.00 87.50 239 GLU A O 1
ATOM 1843 N N . GLY A 1 240 ? 21.768 -5.577 -20.069 1.00 80.12 240 GLY A N 1
ATOM 1844 C CA . GLY A 1 240 ? 21.267 -5.377 -21.427 1.00 80.12 240 GLY A CA 1
ATOM 1845 C C . GLY A 1 240 ? 22.350 -4.822 -22.360 1.00 80.12 240 GLY A C 1
ATOM 1846 O O . GLY A 1 240 ? 22.766 -3.679 -22.159 1.00 80.12 240 GLY A O 1
ATOM 1847 N N . PRO A 1 241 ? 22.797 -5.549 -23.407 1.00 72.75 241 PRO A N 1
ATOM 1848 C CA . PRO A 1 241 ? 23.777 -5.016 -24.345 1.00 72.75 241 PRO A CA 1
ATOM 1849 C C . PRO A 1 241 ? 23.210 -3.776 -25.038 1.00 72.75 241 PRO A C 1
ATOM 1851 O O . PRO A 1 241 ? 22.109 -3.796 -25.594 1.00 72.75 241 PRO A O 1
ATOM 1854 N N . GLN A 1 242 ? 23.972 -2.685 -25.024 1.00 69.19 242 GLN A N 1
ATOM 1855 C CA . GLN A 1 242 ? 23.562 -1.459 -25.695 1.00 69.19 242 GLN A CA 1
ATOM 1856 C C . GLN A 1 242 ? 23.831 -1.574 -27.186 1.00 69.19 242 GLN A C 1
ATOM 1858 O O . GLN A 1 242 ? 24.974 -1.516 -27.645 1.00 69.19 242 GLN A O 1
ATOM 1863 N N . ASN A 1 243 ? 22.766 -1.726 -27.967 1.00 67.94 243 ASN A N 1
ATOM 1864 C CA . ASN A 1 243 ? 22.892 -1.588 -29.402 1.00 67.94 243 ASN A CA 1
ATOM 1865 C C . ASN A 1 243 ? 22.981 -0.096 -29.741 1.00 67.94 243 ASN A C 1
ATOM 1867 O O . ASN A 1 243 ? 22.016 0.638 -29.538 1.00 67.94 243 ASN A O 1
ATOM 1871 N N . LYS A 1 244 ? 24.104 0.341 -30.329 1.00 68.12 244 LYS A N 1
ATOM 1872 C CA . LYS A 1 244 ? 24.268 1.711 -30.857 1.00 68.12 244 LYS A CA 1
ATOM 1873 C C . LYS A 1 244 ? 23.139 2.112 -31.815 1.00 68.12 244 LYS A C 1
ATOM 1875 O O . LYS A 1 244 ? 22.839 3.290 -31.952 1.00 68.12 244 LYS A O 1
ATOM 1880 N N . ASN A 1 245 ? 22.495 1.128 -32.445 1.00 68.50 245 ASN A N 1
ATOM 1881 C CA . ASN A 1 245 ? 21.425 1.331 -33.415 1.00 68.50 245 ASN A CA 1
ATOM 1882 C C . ASN A 1 245 ? 20.010 1.273 -32.802 1.00 68.50 245 ASN A C 1
ATOM 1884 O O . ASN A 1 245 ? 19.039 1.356 -33.551 1.00 68.50 245 ASN A O 1
ATOM 1888 N N . GLY A 1 246 ? 19.865 1.054 -31.486 1.00 62.66 246 GLY A N 1
ATOM 1889 C CA . GLY A 1 246 ? 18.563 0.999 -30.794 1.00 62.66 246 GLY A CA 1
ATOM 1890 C C . GLY A 1 246 ? 17.617 -0.117 -31.249 1.00 62.66 246 GLY A C 1
ATOM 1891 O O . GLY A 1 246 ? 16.433 -0.111 -30.924 1.00 62.66 246 GLY A O 1
ATOM 1892 N N . ARG A 1 247 ? 18.107 -1.072 -32.046 1.00 63.62 247 ARG A N 1
ATOM 1893 C CA . ARG A 1 247 ? 17.313 -2.200 -32.535 1.00 63.62 247 ARG A CA 1
ATOM 1894 C C . ARG A 1 247 ? 17.526 -3.399 -31.622 1.00 63.62 247 ARG A C 1
ATOM 1896 O O . ARG A 1 247 ? 18.659 -3.845 -31.445 1.00 63.62 247 ARG A O 1
ATOM 1903 N N . LEU A 1 248 ? 16.440 -3.967 -31.104 1.00 62.62 248 LEU A N 1
ATOM 1904 C CA . LEU A 1 248 ? 16.452 -5.343 -30.609 1.00 62.62 248 LEU A CA 1
ATOM 1905 C C . LEU A 1 248 ? 16.959 -6.210 -31.764 1.00 62.62 248 LEU A C 1
ATOM 1907 O O . LEU A 1 248 ? 16.353 -6.202 -32.832 1.00 62.62 248 LEU A O 1
ATOM 1911 N N . GLY A 1 249 ? 18.063 -6.936 -31.587 1.00 61.00 249 GLY A N 1
ATOM 1912 C CA . GLY A 1 249 ? 18.628 -7.830 -32.611 1.00 61.00 249 GLY A CA 1
ATOM 1913 C C . GLY A 1 249 ? 17.721 -9.010 -32.997 1.00 61.00 249 GLY A C 1
ATOM 1914 O O . GLY A 1 249 ? 18.188 -9.971 -33.595 1.00 61.00 249 GLY A O 1
ATOM 1915 N N . ILE A 1 250 ? 16.438 -8.956 -32.635 1.00 63.81 250 ILE A N 1
ATOM 1916 C CA . ILE A 1 250 ? 15.412 -9.933 -32.957 1.00 63.81 250 ILE A CA 1
ATOM 1917 C C . ILE A 1 250 ? 14.699 -9.433 -34.216 1.00 63.81 250 ILE A C 1
ATOM 1919 O O . ILE A 1 250 ? 13.811 -8.581 -34.162 1.00 63.81 250 ILE A O 1
ATOM 1923 N N . THR A 1 251 ? 15.104 -9.947 -35.374 1.00 60.38 251 THR A N 1
ATOM 1924 C CA . THR A 1 251 ? 14.350 -9.801 -36.620 1.00 60.38 251 THR A CA 1
ATOM 1925 C C . THR A 1 251 ? 13.094 -10.662 -36.533 1.00 60.38 251 THR A C 1
ATOM 1927 O O . THR A 1 251 ? 13.135 -11.875 -36.728 1.00 60.38 251 THR A O 1
ATOM 1930 N N . PHE A 1 252 ? 11.951 -10.050 -36.226 1.00 58.00 252 PHE A N 1
ATOM 1931 C CA . PHE A 1 252 ? 10.668 -10.729 -36.380 1.00 58.00 252 PHE A CA 1
ATOM 1932 C C . PHE A 1 252 ? 10.391 -10.888 -37.876 1.00 58.00 252 PHE A C 1
ATOM 1934 O O . PHE A 1 252 ? 10.231 -9.896 -38.585 1.00 58.00 252 PHE A O 1
ATOM 1941 N N . ALA A 1 253 ? 10.355 -12.129 -38.363 1.00 51.31 253 ALA A N 1
ATOM 1942 C CA . ALA A 1 253 ? 9.832 -12.413 -39.691 1.00 51.31 253 ALA A CA 1
ATOM 1943 C C . ALA A 1 253 ? 8.346 -12.024 -39.698 1.00 51.31 253 ALA A C 1
ATOM 1945 O O . ALA A 1 253 ? 7.529 -12.679 -39.051 1.00 51.31 253 ALA A O 1
ATOM 1946 N N . SER A 1 254 ? 8.006 -10.924 -40.369 1.00 55.94 254 SER A N 1
ATOM 1947 C CA . SER A 1 254 ? 6.614 -10.552 -40.607 1.00 55.94 254 SER A CA 1
ATOM 1948 C C . SER A 1 254 ? 5.972 -11.638 -41.469 1.00 55.94 254 SER A C 1
ATOM 1950 O O . SER A 1 254 ? 6.417 -11.857 -42.597 1.00 55.94 254 SER A O 1
ATOM 1952 N N . ARG A 1 255 ? 4.978 -12.339 -40.919 1.00 43.91 255 ARG A N 1
ATOM 1953 C CA . ARG A 1 255 ? 4.041 -13.152 -41.700 1.00 43.91 255 ARG A CA 1
ATOM 1954 C C . ARG A 1 255 ? 2.908 -12.284 -42.216 1.00 43.91 255 ARG A C 1
ATOM 1956 O O . ARG A 1 255 ? 2.490 -11.386 -41.452 1.00 43.91 255 ARG A O 1
#

Radius of gyration: 28.22 Å; Cα contacts (8 Å, |Δi|>4): 275; chains: 1; bounding box: 53×36×97 Å

Secondary structure (DSSP, 8-state):
-HHHHHHHHHHHHHHHHHHHHHHHHHHHHHHHHHHHHHHHH-HHHHHHHHHHHTT--SSHHHHHHHHHHHHHHHHHHHHHHHHHHHHHHHHHHHHHHHHHHHHHHHHHTT-SS-SHHHHHHHHHHHHHHHGGG--------S--------HHHHHHHHHHHHH-SS---HHHHHHHHHHHHHHEEEEEE--SSTTSEEEEEEEEEEEP-STTTHHHHSEEPTTS-EEEEEEEEEEEE------TT---S------

Foldseek 3Di:
DVVVVVVVLVVVVVVVVVVVVVVVVVVVVVVVVLVVCCVVPPPVVVVVVVVVVVVVPPDPVVVVVCVVCVVVVVVVVLVVVQVVLVVLLLVLQQQLLVQLQVQLLVCLLQCLDDPPVSNVRSLLRSLLSNLVSQPQDDDPPDDPPPPPQPPSLVVSLVVCVVPDPDRDDSVSSSSSSVSSNVQKDWDWDDDSDAFDKIKIKIKGWDWRSDPVVLVVAFDQDPVRTGTDINIHMDIDTNNRDRDNVSDDPDPDPDD

Sequence (255 aa):
MSENLQIALESVEWIVPLWLASMLGLGAMTIQLWRRLARRRGAFRIAQAWRTLHRSESGAAYSLGWVLTLPFYVTFLAFTLECALLLVAKTGSVYSAFAGARTAIVWQSIEAGGAGQTGQRARQAAQQAFVPFANGMQKKNGSSSSGTASARERAYLAANAQFSQKKASPGFLRAKYKDAVESLAVTTTGPAQFNDDIVCRVVFHYRFHAPLIGPLLGQRGADGEYYRDVISTVALQNEGPQNKNGRLGITFASR

Organism: NCBI:txid2528010

pLDDT: mean 80.15, std 14.87, range [39.62, 98.0]

Mean predicted aligned error: 10.98 Å

Solvent-accessible surface area (backbone atoms only — not comparable to full-atom values): 14160 Å² total; per-residue (Å²): 119,68,65,66,53,50,56,50,53,61,52,49,64,57,46,51,58,50,48,51,51,46,52,50,48,52,49,50,49,50,52,49,51,48,54,54,46,39,74,73,62,44,63,69,56,55,57,52,49,47,59,48,54,73,70,64,60,89,62,66,58,63,58,51,56,48,67,66,46,46,62,57,50,52,51,51,49,52,50,53,51,50,53,51,52,53,49,48,38,49,54,26,37,43,52,10,11,44,43,14,28,57,42,28,37,61,40,51,27,47,47,71,83,60,75,62,64,32,47,53,51,11,40,49,42,17,34,62,58,23,27,88,50,33,83,59,71,74,74,86,65,82,72,90,64,84,64,77,70,49,76,67,55,49,50,51,52,54,52,49,61,72,73,41,96,68,76,70,58,67,66,59,56,51,46,18,45,50,42,19,54,75,39,42,51,66,48,70,53,64,62,98,52,70,68,38,57,27,33,12,36,25,38,32,58,43,70,53,82,53,82,81,48,15,76,76,74,31,48,74,45,98,87,70,46,23,32,37,80,47,76,25,76,32,73,43,67,23,81,42,73,74,40,91,80,24,54,70,92,70,82,76,80,84,127